Protein AF-A0A7H5F481-F1 (afdb_monomer)

Radius of gyration: 43.59 Å; Cα contacts (8 Å, |Δi|>4): 258; chains: 1; bounding box: 91×40×124 Å

Foldseek 3Di:
DLVVLVVVLCVLLVNDDDDPDDLLRSLVSLVVSLVCLQLVVDPDPVSSVVSVVSNVVSVVSSVVSVVVQVVDDDVVVVVSVVCVVVVVVVVVVVVVVVVVVVVVVVVVVVVVVVVVVVVVVVVVLVVLVVQLVVLLVVLLVVLDPPPPPPVVVVLVVLLVVLVVCLVVLVVVQVVCCVVVVPRDSVNSNVVSVVVNVVSVLVVVLSVVLSVVLVVLSVQLLDPVNLVVCVVDPLSVVQQLCVLCVVVVHDPVNDPDPVRSSVVCVPQWTKHWLVSQLVVCCVVPPDPDPVVNCCVVPRNVDPCVVSSVSSSSSNVSSCVSVQQWDFPQDDVPITMITGRDD

pLDDT: mean 78.94, std 12.48, range [43.78, 93.56]

Mean predicted aligned error: 16.67 Å

Sequence (341 aa):
MMEEILERVKKALDIRESTDLSDTQLYKLLEKTRNRYHPDKTTNIDAKVDYEEKFKELTELLEEFGKHITSKPINHVHELVRVENNFDLIESKQENLRLEQKNNNLNKEIDLCKARIKELNDEITLLRNNNAEKETKKLLELYKLNRVNVYAIGLIAILGLLFNLLLQVEKVANLFAKYAPFLNEGTVSYATLLLLAISSGLLLRKYLQEKIVDNWSKKINLSSFQKKIFEDEAFKIAMLDYSGYRRGRKKEDYESFSEYHRRTTDGNTYFLESVITKFLNQEFSPKNRIDKIYQNKFLNLDRIVIYDNLKNIIVYNLLRKDLIQAAGNHGFEKAFKINQI

Secondary structure (DSSP, 8-state):
-HHHHHHHHHHHTT--S-----HHHHHHHHHHHHHHS-GGG---HHHHHHHHHHHHHHHHHHHHHHHHHHTS-THHHHHHHHHHHHHHHHHHHHHHHHHHHHHHHHHHHHHHHHHHHHHHHHHHHHHHHHHHHHHHHHHHHHHS--TT-HHHHHHHHHHHHHHHHHHTHHHHHHHHHTT-TT--HHHHHHHHHHHHHHHHHHHHHHHHHHHHHHHHHHHHHSHHHHHHHHH-HHHHHHHHHHHHHHTT--GGG-S-HHHHHHHHTTT--EEEHHHHHHHHHHHHS-SSHHHHHIIIIII---HHHHHHHHHHHHHHHHHHTTSEEEEEEETTEEEEEE---

Structure (mmCIF, N/CA/C/O backbone):
data_AF-A0A7H5F481-F1
#
_entry.id   AF-A0A7H5F481-F1
#
loop_
_atom_site.group_PDB
_atom_site.id
_atom_site.type_symbol
_atom_site.label_atom_id
_atom_site.label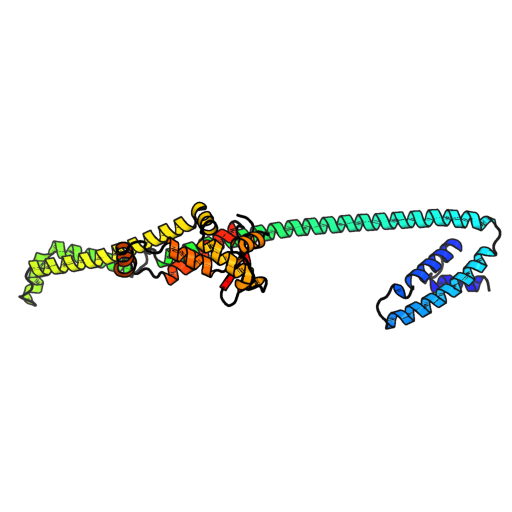_alt_id
_atom_site.label_comp_id
_atom_site.label_asym_id
_atom_site.label_entity_id
_atom_site.label_seq_id
_atom_site.pdbx_PDB_ins_code
_atom_site.Cartn_x
_atom_site.Cartn_y
_atom_site.Cartn_z
_atom_site.occupancy
_atom_si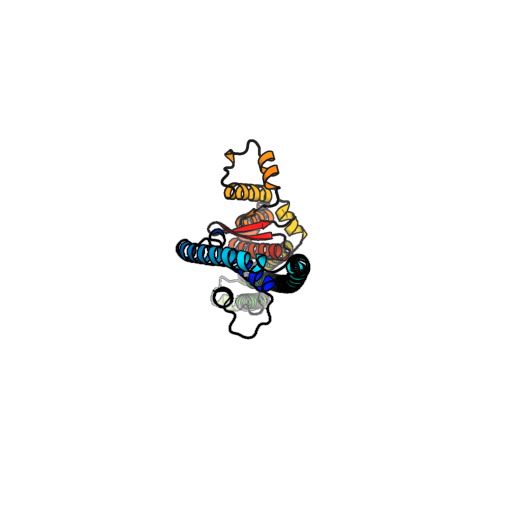te.B_iso_or_equiv
_atom_site.auth_seq_id
_atom_site.auth_comp_id
_atom_site.auth_asym_id
_atom_site.auth_atom_id
_atom_site.pdbx_PDB_model_num
ATOM 1 N N . MET A 1 1 ? 45.793 -19.348 -71.617 1.00 58.81 1 MET A N 1
ATOM 2 C CA . MET A 1 1 ? 46.259 -18.247 -70.747 1.00 58.81 1 MET A CA 1
ATOM 3 C C . MET A 1 1 ? 45.240 -17.122 -70.565 1.00 58.81 1 MET A C 1
ATOM 5 O O . MET A 1 1 ? 44.845 -16.928 -69.430 1.00 58.81 1 MET A O 1
ATOM 9 N N . MET A 1 2 ? 44.783 -16.374 -71.586 1.00 61.75 2 MET A N 1
ATOM 10 C CA . MET A 1 2 ? 43.868 -15.231 -71.332 1.00 61.75 2 MET A CA 1
ATOM 11 C C . MET A 1 2 ? 42.442 -15.631 -70.904 1.00 61.75 2 MET A C 1
ATOM 13 O O . MET A 1 2 ? 41.924 -15.077 -69.940 1.00 61.75 2 MET A O 1
ATOM 17 N N . GLU A 1 3 ? 41.827 -16.615 -71.566 1.00 69.88 3 GLU A N 1
ATOM 18 C CA . GLU A 1 3 ? 40.496 -17.136 -71.185 1.00 69.88 3 GLU A CA 1
ATOM 19 C C . GLU A 1 3 ? 40.522 -17.848 -69.821 1.00 69.88 3 GLU A C 1
ATOM 21 O O . GLU A 1 3 ? 39.581 -17.768 -69.040 1.00 69.88 3 GLU A O 1
ATOM 26 N N . GLU A 1 4 ? 41.667 -18.438 -69.487 1.00 78.62 4 GLU A N 1
ATOM 27 C CA . GLU A 1 4 ? 41.913 -19.186 -68.253 1.00 78.62 4 GLU A CA 1
ATOM 28 C C . GLU A 1 4 ? 41.934 -18.291 -66.997 1.00 78.62 4 GLU A C 1
ATOM 30 O O . GLU A 1 4 ? 41.392 -18.668 -65.959 1.00 78.62 4 GLU A O 1
ATOM 35 N N . ILE A 1 5 ? 42.498 -17.074 -67.077 1.00 81.50 5 ILE A N 1
ATOM 36 C CA . ILE A 1 5 ? 42.461 -16.102 -65.964 1.00 81.50 5 ILE A CA 1
ATOM 37 C C . ILE A 1 5 ? 41.026 -15.599 -65.747 1.00 81.50 5 ILE A C 1
ATOM 39 O O . ILE A 1 5 ? 40.572 -15.494 -64.608 1.00 81.50 5 ILE A O 1
ATOM 43 N N . LEU A 1 6 ? 40.287 -15.332 -66.829 1.00 82.25 6 LEU A N 1
ATOM 44 C CA . LEU A 1 6 ? 38.900 -14.869 -66.757 1.00 82.25 6 LEU A CA 1
ATOM 45 C C . LEU A 1 6 ? 37.977 -15.930 -66.135 1.00 82.25 6 LEU A C 1
ATOM 47 O O . LEU A 1 6 ? 37.141 -15.602 -65.290 1.00 82.25 6 LEU A O 1
ATOM 51 N N . GLU A 1 7 ? 38.142 -17.201 -66.504 1.00 82.88 7 GLU A N 1
ATOM 52 C CA . GLU A 1 7 ? 37.416 -18.318 -65.889 1.00 82.88 7 GLU A CA 1
ATOM 53 C C . GLU A 1 7 ? 37.761 -18.489 -64.406 1.00 82.88 7 GLU A C 1
ATOM 55 O O . GLU A 1 7 ? 36.856 -18.675 -63.588 1.00 82.88 7 GLU A O 1
ATOM 60 N N . ARG A 1 8 ? 39.040 -18.353 -64.024 1.00 86.06 8 ARG A N 1
ATOM 61 C CA . ARG A 1 8 ? 39.461 -18.378 -62.611 1.00 86.06 8 ARG A CA 1
ATOM 62 C C . ARG A 1 8 ? 38.814 -17.251 -61.803 1.00 86.06 8 ARG A C 1
ATOM 64 O O . ARG A 1 8 ? 38.329 -17.512 -60.704 1.00 86.06 8 ARG A O 1
ATOM 71 N N . VAL A 1 9 ? 38.737 -16.035 -62.350 1.00 85.12 9 VAL A N 1
ATOM 72 C CA . VAL A 1 9 ? 38.066 -14.883 -61.712 1.00 85.12 9 VAL A CA 1
ATOM 73 C C . VAL A 1 9 ? 36.568 -15.143 -61.557 1.00 85.12 9 VAL A C 1
ATOM 75 O O . VAL A 1 9 ? 36.025 -14.971 -60.466 1.00 85.12 9 VAL A O 1
ATOM 78 N N . LYS A 1 10 ? 35.891 -15.618 -62.609 1.00 86.00 10 LYS A N 1
ATOM 79 C CA . LYS A 1 10 ? 34.459 -15.959 -62.550 1.00 86.00 10 LYS A CA 1
ATOM 80 C C . LYS A 1 10 ? 34.179 -17.060 -61.528 1.00 86.00 10 LYS A C 1
ATOM 82 O O . LYS A 1 10 ? 33.235 -16.937 -60.752 1.00 86.00 10 LYS A O 1
ATOM 87 N N . LYS A 1 11 ? 35.031 -18.087 -61.465 1.00 87.12 11 LYS A N 1
ATOM 88 C CA . LYS A 1 11 ? 34.934 -19.175 -60.485 1.00 87.12 11 LYS A CA 1
ATOM 89 C C . LYS A 1 11 ? 35.149 -18.684 -59.051 1.00 87.12 11 LYS A C 1
ATOM 91 O O . LYS A 1 11 ? 34.370 -19.046 -58.176 1.00 87.12 11 LYS A O 1
ATOM 96 N N . ALA A 1 12 ? 36.154 -17.840 -58.812 1.00 85.25 12 ALA A N 1
ATOM 97 C CA . ALA A 1 12 ? 36.424 -17.256 -57.494 1.00 85.25 12 ALA A CA 1
ATOM 98 C C . ALA A 1 12 ? 35.286 -16.343 -56.999 1.00 85.25 12 ALA A C 1
ATOM 100 O O . ALA A 1 12 ? 35.090 -16.182 -55.796 1.00 85.25 12 ALA A O 1
ATOM 101 N N . LEU A 1 13 ? 34.514 -15.774 -57.927 1.00 85.94 13 LEU A N 1
ATOM 102 C CA . LEU A 1 13 ? 33.332 -14.958 -57.653 1.00 85.94 13 LEU A CA 1
ATOM 103 C C . LEU A 1 13 ? 32.012 -15.757 -57.632 1.00 85.94 13 LEU A C 1
ATOM 105 O O . LEU A 1 13 ? 30.960 -15.150 -57.443 1.00 85.94 13 LEU A O 1
ATOM 109 N N . ASP A 1 14 ? 32.059 -17.084 -57.823 1.00 82.94 14 ASP A N 1
ATOM 110 C CA . ASP A 1 14 ? 30.900 -17.990 -57.984 1.00 82.94 14 ASP A CA 1
ATOM 111 C C . ASP A 1 14 ? 29.898 -17.518 -59.062 1.00 82.94 14 ASP A C 1
ATOM 113 O O . ASP A 1 14 ? 28.680 -17.638 -58.930 1.00 82.94 14 ASP A O 1
ATOM 117 N N . ILE A 1 15 ? 30.415 -16.960 -60.160 1.00 82.00 15 ILE A N 1
ATOM 118 C CA . ILE A 1 15 ? 29.621 -16.509 -61.308 1.00 82.00 15 ILE A CA 1
ATOM 119 C C . ILE A 1 15 ? 29.473 -17.678 -62.289 1.00 82.00 15 ILE A C 1
ATOM 121 O O . ILE A 1 15 ? 30.395 -18.006 -63.037 1.00 82.00 15 ILE A O 1
ATOM 125 N N . ARG A 1 16 ? 28.298 -18.314 -62.291 1.00 61.69 16 ARG A N 1
ATOM 126 C CA . ARG A 1 16 ? 27.964 -19.469 -63.143 1.00 61.69 16 ARG A CA 1
ATOM 127 C C . ARG A 1 16 ? 27.308 -19.003 -64.448 1.00 61.69 16 ARG A C 1
ATOM 129 O O . ARG A 1 16 ? 26.099 -18.866 -64.477 1.00 61.69 16 ARG A O 1
ATOM 136 N N . GLU A 1 17 ? 28.137 -18.733 -65.460 1.00 59.09 17 GLU A N 1
ATOM 137 C CA . GLU A 1 17 ? 27.846 -18.417 -66.881 1.00 59.09 17 GLU A CA 1
ATOM 138 C C . GLU A 1 17 ? 26.709 -17.417 -67.242 1.00 59.09 17 GLU A C 1
ATOM 140 O O . GLU A 1 17 ? 25.616 -17.405 -66.691 1.00 59.09 17 GLU A O 1
ATOM 145 N N . SER A 1 18 ? 26.964 -16.598 -68.278 1.00 53.34 18 SER A N 1
ATOM 146 C CA . SER A 1 18 ? 26.073 -15.597 -68.925 1.00 53.34 18 SER A CA 1
ATOM 147 C C . SER A 1 18 ? 25.852 -14.227 -68.257 1.00 53.34 18 SER A C 1
ATOM 149 O O . SER A 1 18 ? 24.903 -13.520 -68.586 1.00 53.34 18 SER A O 1
ATOM 151 N N . THR A 1 19 ? 26.743 -13.776 -67.372 1.00 57.03 19 THR A N 1
ATOM 152 C CA . THR A 1 19 ? 26.760 -12.354 -66.977 1.00 57.03 19 THR A CA 1
ATOM 153 C C . THR A 1 19 ? 27.726 -11.579 -67.874 1.00 57.03 19 THR A C 1
ATOM 155 O O . THR A 1 19 ? 28.935 -11.814 -67.804 1.00 57.03 19 THR A O 1
ATOM 158 N N . ASP A 1 20 ? 27.204 -10.656 -68.692 1.00 66.31 20 ASP A N 1
ATOM 159 C CA . ASP A 1 20 ? 27.978 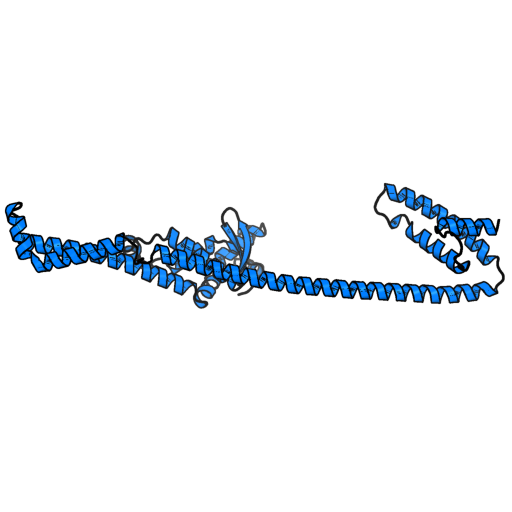-9.684 -69.487 1.00 66.31 20 ASP A CA 1
ATOM 160 C C . ASP A 1 20 ? 28.605 -8.625 -68.565 1.00 66.31 20 ASP A C 1
ATOM 162 O O . ASP A 1 20 ? 28.275 -7.439 -68.597 1.00 66.31 20 ASP A O 1
ATOM 166 N N . LEU A 1 21 ? 29.475 -9.074 -67.663 1.00 73.44 21 LEU A N 1
ATOM 167 C CA . LEU A 1 21 ? 30.266 -8.195 -66.818 1.00 73.44 21 LEU A CA 1
ATOM 168 C C . LEU A 1 21 ? 31.522 -7.797 -67.577 1.00 73.44 21 LEU A C 1
ATOM 170 O O . LEU A 1 21 ? 32.252 -8.654 -68.080 1.00 73.44 21 LEU A O 1
ATOM 174 N N . SER A 1 22 ? 31.793 -6.496 -67.626 1.00 79.19 22 SER A N 1
ATOM 175 C CA . SER A 1 22 ? 33.059 -6.005 -68.155 1.00 79.19 22 SER A CA 1
ATOM 176 C C . SER A 1 22 ? 34.216 -6.480 -67.272 1.00 79.19 22 SER A C 1
ATOM 178 O O . SER A 1 22 ? 34.063 -6.656 -66.059 1.00 79.19 22 SER A O 1
ATOM 180 N N . ASP A 1 23 ? 35.414 -6.608 -67.844 1.00 79.50 23 ASP A N 1
ATOM 181 C CA . ASP A 1 23 ? 36.617 -6.962 -67.074 1.00 79.50 23 ASP A CA 1
ATOM 182 C C . ASP A 1 23 ? 36.837 -6.012 -65.887 1.00 79.50 23 ASP A C 1
ATOM 184 O O . ASP A 1 23 ? 37.288 -6.405 -64.816 1.00 79.50 23 ASP A O 1
ATOM 188 N N . THR A 1 24 ? 36.437 -4.752 -66.057 1.00 72.69 24 THR A N 1
ATOM 189 C CA . THR A 1 24 ? 36.503 -3.708 -65.034 1.00 72.69 24 THR A CA 1
ATOM 190 C C . THR A 1 24 ? 35.557 -3.968 -63.859 1.00 72.69 24 THR A C 1
ATOM 192 O O . THR A 1 24 ? 35.918 -3.728 -62.706 1.00 72.69 24 THR A O 1
ATOM 195 N N . GLN A 1 25 ? 34.358 -4.490 -64.127 1.00 75.75 25 GLN A N 1
ATOM 196 C CA . GLN A 1 25 ? 33.399 -4.897 -63.101 1.00 75.75 25 GLN A CA 1
ATOM 197 C C . GLN A 1 25 ? 33.870 -6.165 -62.387 1.00 75.75 25 GLN A C 1
ATOM 199 O O . GLN A 1 25 ? 33.787 -6.242 -61.161 1.00 75.75 25 GLN A O 1
ATOM 204 N N . LEU A 1 26 ? 34.421 -7.128 -63.130 1.00 83.62 26 LEU A N 1
ATOM 205 C CA . LEU A 1 26 ? 34.990 -8.349 -62.558 1.00 83.62 26 LEU A CA 1
ATOM 206 C C . LEU A 1 26 ? 36.178 -8.046 -61.637 1.00 83.62 26 LEU A C 1
ATOM 208 O O . LEU A 1 26 ? 36.257 -8.609 -60.547 1.00 83.62 26 LEU A O 1
ATOM 212 N N . TYR A 1 27 ? 37.047 -7.104 -62.014 1.00 84.00 27 TYR A N 1
ATOM 213 C CA . TYR A 1 27 ? 38.200 -6.705 -61.203 1.00 84.00 27 TYR A CA 1
ATOM 214 C C . TYR A 1 27 ? 37.772 -6.117 -59.856 1.00 84.00 27 TYR A C 1
ATOM 216 O O . TYR A 1 27 ? 38.290 -6.501 -58.809 1.00 84.00 27 TYR A O 1
ATOM 224 N N . LYS A 1 28 ? 36.754 -5.252 -59.856 1.00 79.31 28 LYS A N 1
ATOM 225 C CA . LYS A 1 28 ? 36.214 -4.658 -58.623 1.00 79.31 28 LYS A CA 1
ATOM 226 C C . LYS A 1 28 ? 35.481 -5.661 -57.753 1.00 79.31 28 LYS A C 1
ATOM 228 O O . LYS A 1 28 ? 35.614 -5.638 -56.530 1.00 79.31 28 LYS A O 1
ATOM 233 N N . LEU A 1 29 ? 34.715 -6.564 -58.362 1.00 83.00 29 LEU A N 1
ATOM 234 C CA . LEU A 1 29 ? 34.075 -7.652 -57.627 1.00 83.00 29 LEU A CA 1
ATOM 235 C C . LEU A 1 29 ? 35.118 -8.543 -56.953 1.00 83.00 29 LEU A C 1
ATOM 237 O O . LEU A 1 29 ? 34.915 -8.945 -55.804 1.00 83.00 29 LEU A O 1
ATOM 241 N N . LEU A 1 30 ? 36.242 -8.796 -57.625 1.00 86.38 30 LEU A N 1
ATOM 242 C CA . LEU A 1 30 ? 37.365 -9.546 -57.077 1.00 86.38 30 LEU A CA 1
ATOM 243 C C . LEU A 1 30 ? 38.035 -8.797 -55.921 1.00 86.38 30 LEU A C 1
ATOM 245 O O . LEU A 1 30 ? 38.189 -9.372 -54.844 1.00 86.38 30 LEU A O 1
ATOM 249 N N . GLU A 1 31 ? 38.309 -7.501 -56.073 1.00 86.19 31 GLU A N 1
ATOM 250 C CA . GLU A 1 31 ? 38.867 -6.659 -55.007 1.00 86.19 31 GLU A CA 1
ATOM 251 C C . GLU A 1 31 ? 37.973 -6.617 -53.763 1.00 86.19 31 GLU A C 1
ATOM 253 O O . GLU A 1 31 ? 38.422 -6.769 -52.622 1.00 86.19 31 GLU A O 1
ATOM 258 N N . LYS A 1 32 ? 36.669 -6.463 -53.971 1.00 83.25 32 LYS A N 1
ATOM 259 C CA . LYS A 1 32 ? 35.685 -6.438 -52.891 1.00 83.25 32 LYS A CA 1
ATOM 260 C C . LYS A 1 32 ? 35.561 -7.787 -52.201 1.00 83.25 32 LYS A C 1
ATOM 262 O O . LYS A 1 32 ? 35.341 -7.846 -50.990 1.00 83.25 32 LYS A O 1
ATOM 267 N N . THR A 1 33 ? 35.656 -8.873 -52.960 1.00 87.31 33 THR A N 1
ATOM 268 C CA . THR A 1 33 ? 35.634 -10.231 -52.410 1.00 87.31 33 THR A CA 1
ATOM 269 C C . THR A 1 33 ? 36.896 -10.484 -51.594 1.00 87.31 33 THR A C 1
ATOM 271 O O . THR A 1 33 ? 36.771 -10.884 -50.438 1.00 87.31 33 THR A O 1
ATOM 274 N N . ARG A 1 34 ? 38.076 -10.087 -52.089 1.00 90.62 34 ARG A N 1
ATOM 275 C CA . ARG A 1 34 ? 39.327 -10.074 -51.314 1.00 90.62 34 ARG A CA 1
ATOM 276 C C . ARG A 1 34 ? 39.139 -9.331 -49.989 1.00 90.62 34 ARG A C 1
ATOM 278 O O . ARG A 1 34 ? 39.353 -9.894 -48.922 1.00 90.62 34 ARG A O 1
ATOM 285 N N . ASN A 1 35 ? 38.628 -8.100 -50.025 1.00 87.56 35 ASN A N 1
ATOM 286 C CA . ASN A 1 35 ? 38.423 -7.284 -48.820 1.00 87.56 35 ASN A CA 1
ATOM 287 C C . ASN A 1 35 ? 37.371 -7.850 -47.845 1.00 87.56 35 ASN A C 1
ATOM 289 O O . ASN A 1 35 ? 37.325 -7.439 -46.683 1.00 87.56 35 ASN A O 1
ATOM 293 N N . ARG A 1 36 ? 36.477 -8.747 -48.280 1.00 86.56 36 ARG A N 1
ATOM 294 C CA . ARG A 1 36 ? 35.538 -9.457 -47.390 1.00 86.56 36 ARG A CA 1
ATOM 295 C C . ARG A 1 36 ? 36.214 -10.587 -46.617 1.00 86.56 36 ARG A C 1
ATOM 297 O O . ARG A 1 36 ? 35.828 -10.812 -45.475 1.00 86.56 36 ARG A O 1
ATOM 304 N N . TYR A 1 37 ? 37.232 -11.207 -47.204 1.00 87.81 37 TYR A N 1
ATOM 305 C CA . TYR A 1 37 ? 38.046 -12.245 -46.576 1.00 87.81 37 TYR A CA 1
ATOM 306 C C . TYR A 1 37 ? 39.280 -11.698 -45.844 1.00 87.81 37 TYR A C 1
ATOM 308 O O . TYR A 1 37 ? 40.133 -12.473 -45.441 1.00 87.81 37 TYR A O 1
ATOM 316 N N . HIS A 1 38 ? 39.389 -10.382 -45.614 1.00 90.00 38 HIS A N 1
ATOM 317 C CA . HIS A 1 38 ? 40.497 -9.839 -44.822 1.00 90.00 38 HIS A CA 1
ATOM 318 C C . HIS A 1 38 ? 40.502 -10.458 -43.408 1.00 90.00 38 HIS A C 1
ATOM 320 O O . HIS A 1 38 ? 39.454 -10.430 -42.749 1.00 90.00 38 HIS A O 1
ATOM 326 N N . PRO A 1 39 ? 41.642 -10.974 -42.908 1.00 85.88 39 PRO A N 1
ATOM 327 C CA . PRO A 1 39 ? 41.706 -11.714 -41.643 1.00 85.88 39 PRO A CA 1
ATOM 328 C C . PRO A 1 39 ? 41.256 -10.892 -40.423 1.00 85.88 39 PRO A C 1
ATOM 330 O O . PRO A 1 39 ? 40.793 -11.455 -39.436 1.00 85.88 39 PRO A O 1
ATOM 333 N N . ASP A 1 40 ? 41.306 -9.560 -40.502 1.00 87.81 40 ASP A N 1
ATOM 334 C CA . ASP A 1 40 ? 40.812 -8.661 -39.443 1.00 87.81 40 ASP A CA 1
ATOM 335 C C . ASP A 1 40 ? 39.279 -8.550 -39.357 1.00 87.81 40 ASP A C 1
ATOM 337 O O . ASP A 1 40 ? 38.756 -7.968 -38.407 1.00 87.81 40 ASP A O 1
ATOM 341 N N . LYS A 1 41 ? 38.522 -9.092 -40.322 1.00 85.94 41 LYS A N 1
ATOM 342 C CA . LYS A 1 41 ? 37.046 -9.072 -40.287 1.00 85.94 41 LYS A CA 1
ATOM 343 C C . LYS A 1 41 ? 36.430 -10.177 -39.432 1.00 85.94 41 LYS A C 1
ATOM 345 O O . LYS A 1 41 ? 35.211 -10.197 -39.269 1.00 85.94 41 LYS A O 1
ATOM 350 N N . THR A 1 42 ? 37.241 -11.078 -38.886 1.00 81.31 42 THR A N 1
ATOM 351 C CA . THR A 1 42 ? 36.793 -12.147 -37.992 1.00 81.31 42 THR A CA 1
ATOM 352 C C . THR A 1 42 ? 37.587 -12.131 -36.690 1.00 81.31 42 THR A C 1
ATOM 354 O O . THR A 1 42 ? 38.794 -11.907 -36.673 1.00 81.31 42 THR A O 1
ATOM 357 N N . THR A 1 43 ? 36.897 -12.366 -35.577 1.00 79.19 43 THR A N 1
ATOM 358 C CA . THR A 1 43 ? 37.501 -12.527 -34.245 1.00 79.19 43 THR A CA 1
ATOM 359 C C . THR A 1 43 ? 37.696 -13.999 -33.867 1.00 79.19 43 THR A C 1
ATOM 361 O O . THR A 1 43 ? 38.272 -14.288 -32.820 1.00 79.19 43 THR A O 1
ATOM 364 N N . ASN A 1 44 ? 37.231 -14.932 -34.706 1.00 85.81 44 ASN A N 1
ATOM 365 C CA . ASN A 1 44 ? 37.382 -16.372 -34.507 1.00 85.81 44 ASN A CA 1
ATOM 366 C C . ASN A 1 44 ? 38.726 -16.853 -35.088 1.00 85.81 44 ASN A C 1
ATOM 368 O O . ASN A 1 44 ? 38.983 -16.647 -36.273 1.00 85.81 44 ASN A O 1
ATOM 372 N N . ILE A 1 45 ? 39.552 -17.493 -34.252 1.00 83.12 45 ILE A N 1
ATOM 373 C CA . ILE A 1 45 ? 40.919 -17.937 -34.574 1.00 83.12 45 ILE A CA 1
ATOM 374 C C . ILE A 1 45 ? 40.927 -19.001 -35.680 1.00 83.12 45 ILE A C 1
ATOM 376 O O . ILE A 1 45 ? 41.711 -18.873 -36.616 1.00 83.12 45 ILE A O 1
ATOM 380 N N . ASP A 1 46 ? 40.029 -19.986 -35.630 1.00 84.25 46 ASP A N 1
ATOM 381 C CA . ASP A 1 46 ? 40.000 -21.075 -36.618 1.00 84.25 46 ASP A CA 1
ATOM 382 C C . ASP A 1 46 ? 39.552 -20.559 -37.994 1.00 84.25 46 ASP A C 1
ATOM 384 O O . ASP A 1 46 ? 40.151 -20.868 -39.018 1.00 84.25 46 ASP A O 1
ATOM 388 N N . ALA A 1 47 ? 38.562 -19.660 -38.015 1.00 83.06 47 ALA A N 1
ATOM 389 C CA . ALA A 1 47 ? 38.107 -19.015 -39.247 1.00 83.06 47 ALA A CA 1
ATOM 390 C C . ALA A 1 47 ? 39.129 -18.015 -39.819 1.00 83.06 47 ALA A C 1
ATOM 392 O O . ALA A 1 47 ? 39.027 -17.633 -40.983 1.00 83.06 47 ALA A O 1
ATOM 393 N N . LYS A 1 48 ? 40.095 -17.551 -39.014 1.00 87.50 48 LYS A N 1
ATOM 394 C CA . LYS A 1 48 ? 41.110 -16.586 -39.452 1.00 87.50 48 LYS A CA 1
ATOM 395 C C . LYS A 1 48 ? 42.103 -17.218 -40.425 1.00 87.50 48 LYS A C 1
ATOM 397 O O . LYS A 1 48 ? 42.486 -16.550 -41.379 1.00 87.50 48 LYS A O 1
ATOM 402 N N . VAL A 1 49 ? 42.445 -18.492 -40.219 1.00 88.50 49 VAL A N 1
ATOM 403 C CA . VAL A 1 49 ? 43.319 -19.266 -41.117 1.00 88.50 49 VAL A CA 1
ATOM 404 C C . VAL A 1 49 ? 42.667 -19.406 -42.496 1.00 88.50 49 VAL A C 1
ATOM 406 O O . VAL A 1 49 ? 43.261 -19.013 -43.496 1.00 88.50 49 VAL A O 1
ATOM 409 N N . ASP A 1 50 ? 41.398 -19.822 -42.540 1.00 86.44 50 ASP A N 1
ATOM 410 C CA . ASP A 1 50 ? 40.628 -19.933 -43.789 1.00 86.44 50 ASP A CA 1
ATOM 411 C C . ASP A 1 50 ? 40.476 -18.582 -44.515 1.00 86.44 50 ASP A C 1
ATOM 413 O O . ASP A 1 50 ? 40.443 -18.514 -45.747 1.00 86.44 50 ASP A O 1
ATOM 417 N N . TYR A 1 51 ? 40.343 -17.486 -43.758 1.00 89.81 51 TYR A N 1
ATOM 418 C CA . TYR A 1 51 ? 40.263 -16.131 -44.309 1.00 89.81 51 TYR A CA 1
ATOM 419 C C . TYR A 1 51 ? 41.606 -15.682 -44.885 1.00 89.81 51 TYR A C 1
ATOM 421 O O . TYR A 1 51 ? 41.629 -15.091 -45.960 1.00 89.81 51 TYR A O 1
ATOM 429 N N . GLU A 1 52 ? 42.716 -15.984 -44.214 1.00 89.81 52 GLU A N 1
ATOM 430 C CA . GLU A 1 52 ? 44.065 -15.641 -44.664 1.00 89.81 52 GLU A CA 1
ATOM 431 C C . GLU A 1 52 ? 44.447 -16.381 -45.954 1.00 89.81 52 GLU A C 1
ATOM 433 O O . GLU A 1 52 ? 44.930 -15.748 -46.897 1.00 89.81 52 GLU A O 1
ATOM 438 N N . GLU A 1 53 ? 44.142 -17.680 -46.051 1.00 89.94 53 GLU A N 1
ATOM 439 C CA . GLU A 1 53 ? 44.364 -18.467 -47.272 1.00 89.94 53 GLU A CA 1
ATOM 440 C C . GLU A 1 53 ? 43.558 -17.910 -48.452 1.00 89.94 53 GLU A C 1
ATOM 442 O O . GLU A 1 53 ? 44.125 -17.576 -49.495 1.00 89.94 53 GLU A O 1
ATOM 447 N N . LYS A 1 54 ? 42.250 -17.687 -48.267 1.00 88.56 54 LYS A N 1
ATOM 448 C CA . LYS A 1 54 ? 41.397 -17.096 -49.312 1.00 88.56 54 LYS A CA 1
ATOM 449 C C . LYS A 1 54 ? 41.811 -15.678 -49.681 1.00 88.56 54 LYS A C 1
ATOM 451 O O . LYS A 1 54 ? 41.745 -15.302 -50.850 1.00 88.56 54 LYS A O 1
ATOM 456 N N . PHE A 1 55 ? 42.220 -14.866 -48.710 1.00 91.25 55 PHE A N 1
ATOM 457 C CA . PHE A 1 55 ? 42.697 -13.509 -48.962 1.00 91.25 55 PHE A CA 1
ATOM 458 C C . PHE A 1 55 ? 43.942 -13.523 -49.847 1.00 91.25 55 PHE A C 1
ATOM 460 O O . PHE A 1 55 ? 44.029 -12.728 -50.786 1.00 91.25 55 PHE A O 1
ATOM 467 N N . LYS A 1 56 ? 44.875 -14.443 -49.585 1.00 91.06 56 LYS A N 1
ATOM 468 C CA . LYS A 1 56 ? 46.091 -14.611 -50.380 1.00 91.06 56 LYS A CA 1
ATOM 469 C C . LYS A 1 56 ? 45.776 -15.066 -51.805 1.00 91.06 56 LYS A C 1
ATOM 471 O O . LYS A 1 56 ? 46.206 -14.401 -52.744 1.00 91.06 56 LYS A O 1
ATOM 476 N N . GLU A 1 57 ? 44.948 -16.099 -51.968 1.00 89.56 57 GLU A N 1
ATOM 477 C CA . GLU A 1 57 ? 44.509 -16.584 -53.288 1.00 89.56 57 GLU A CA 1
ATOM 478 C C . GLU A 1 57 ? 43.839 -15.478 -54.118 1.00 89.56 57 GLU A C 1
ATOM 480 O O . GLU A 1 57 ? 44.150 -15.281 -55.294 1.00 89.56 57 GLU A O 1
ATOM 485 N N . LEU A 1 58 ? 42.933 -14.717 -53.498 1.00 89.31 58 LEU A N 1
ATOM 486 C CA . LEU A 1 58 ? 42.238 -13.613 -54.158 1.00 89.31 58 LEU A CA 1
ATOM 487 C C . LEU A 1 58 ? 43.174 -12.442 -54.474 1.00 89.31 58 LEU A C 1
ATOM 489 O O . LEU A 1 58 ? 42.937 -11.740 -55.452 1.00 89.31 58 LEU A O 1
ATOM 493 N N . THR A 1 59 ? 44.221 -12.224 -53.675 1.00 88.69 59 THR A N 1
ATOM 494 C CA . THR A 1 59 ? 45.232 -11.183 -53.925 1.00 88.69 59 THR A CA 1
ATOM 495 C C . THR A 1 59 ? 46.095 -11.539 -55.130 1.00 88.69 59 THR A C 1
ATOM 497 O O . THR A 1 59 ? 46.248 -10.711 -56.025 1.00 88.69 59 THR A O 1
ATOM 500 N N . GLU A 1 60 ? 46.581 -12.778 -55.203 1.00 89.88 60 GLU A N 1
ATOM 501 C CA . GLU A 1 60 ? 47.353 -13.276 -56.348 1.00 89.88 60 GLU A CA 1
ATOM 502 C C . GLU A 1 60 ? 46.525 -13.203 -57.641 1.00 89.88 60 GLU A C 1
ATOM 504 O O . GLU A 1 60 ? 46.978 -12.665 -58.654 1.00 89.88 60 GLU A O 1
ATOM 509 N N . LEU A 1 61 ? 45.263 -13.644 -57.590 1.00 89.44 61 LEU A N 1
ATOM 510 C CA . LEU A 1 61 ? 44.355 -13.586 -58.737 1.00 89.44 61 LEU A CA 1
ATOM 511 C C . LEU A 1 61 ? 44.041 -12.144 -59.169 1.00 89.44 61 LEU A C 1
ATOM 513 O O . LEU A 1 61 ? 43.890 -11.873 -60.361 1.00 89.44 61 LEU A O 1
ATOM 517 N N . LEU A 1 62 ? 43.957 -11.211 -58.216 1.00 87.94 62 LEU A N 1
ATOM 518 C CA . LEU A 1 62 ? 43.743 -9.792 -58.492 1.00 87.94 62 LEU A CA 1
ATOM 519 C C . LEU A 1 62 ? 44.941 -9.172 -59.215 1.00 87.94 62 LEU A C 1
ATOM 521 O O . LEU A 1 62 ? 44.753 -8.442 -60.186 1.00 87.94 62 LEU A O 1
ATOM 525 N N . GLU A 1 63 ? 46.165 -9.478 -58.789 1.00 86.75 63 GLU A N 1
ATOM 526 C CA . GLU A 1 63 ? 47.378 -8.993 -59.455 1.00 86.75 63 GLU A CA 1
ATOM 527 C C . GLU A 1 63 ? 47.511 -9.541 -60.882 1.00 86.75 63 GLU A C 1
ATOM 529 O O . GLU A 1 63 ? 47.829 -8.791 -61.812 1.00 86.75 63 GLU A O 1
ATOM 534 N N . GLU A 1 64 ? 47.236 -10.834 -61.077 1.00 85.81 64 GLU A N 1
ATOM 535 C CA . GLU A 1 64 ? 47.230 -11.474 -62.398 1.00 85.81 64 GLU A CA 1
ATOM 536 C C . GLU A 1 64 ? 46.183 -10.842 -63.323 1.00 85.81 64 GLU A C 1
ATOM 538 O O . GLU A 1 64 ? 46.482 -10.484 -64.469 1.00 85.81 64 GLU A O 1
ATOM 543 N N . PHE A 1 65 ? 44.964 -10.639 -62.821 1.00 86.50 65 PHE A N 1
ATOM 544 C CA . PHE A 1 65 ? 43.879 -10.052 -63.601 1.00 86.50 65 PHE A CA 1
ATOM 545 C C . PHE A 1 65 ? 44.087 -8.551 -63.865 1.00 86.50 65 PHE A C 1
ATOM 547 O O . PHE A 1 65 ? 43.766 -8.059 -64.946 1.00 86.50 65 PHE A O 1
ATOM 554 N N . GLY A 1 66 ? 44.713 -7.820 -62.940 1.00 81.38 66 GLY A N 1
ATOM 555 C CA . GLY A 1 66 ? 45.096 -6.419 -63.140 1.00 81.38 66 GLY A CA 1
ATOM 556 C C . GLY A 1 66 ? 46.122 -6.247 -64.262 1.00 81.38 66 GLY A C 1
ATOM 557 O O . GLY A 1 66 ? 45.962 -5.379 -65.128 1.00 81.38 66 GLY A O 1
ATOM 558 N N . LYS A 1 67 ? 47.136 -7.122 -64.317 1.00 82.31 67 LYS A N 1
ATOM 559 C CA . LYS A 1 67 ? 48.099 -7.172 -65.436 1.00 82.31 67 LYS A CA 1
ATOM 560 C C . LYS A 1 67 ? 47.401 -7.473 -66.765 1.00 82.31 67 LYS A C 1
ATOM 562 O O . LYS A 1 67 ? 47.734 -6.873 -67.785 1.00 82.31 67 LYS A O 1
ATOM 567 N N . HIS A 1 68 ? 46.392 -8.346 -66.755 1.00 80.06 68 HIS A N 1
ATOM 568 C CA . HIS A 1 68 ? 45.582 -8.627 -67.940 1.00 80.06 68 HIS A CA 1
ATOM 569 C C . HIS A 1 68 ? 44.827 -7.383 -68.440 1.00 80.06 68 HIS A C 1
ATOM 571 O O . HIS A 1 68 ? 44.929 -7.037 -69.617 1.00 80.06 68 HIS A O 1
ATOM 577 N N . ILE A 1 69 ? 44.127 -6.666 -67.560 1.00 76.50 69 ILE A N 1
ATOM 578 C CA . ILE A 1 69 ? 43.339 -5.479 -67.936 1.00 76.50 69 ILE A CA 1
ATOM 579 C C . ILE A 1 69 ? 44.236 -4.350 -68.458 1.00 76.50 69 ILE A C 1
ATOM 581 O O . ILE A 1 69 ? 43.919 -3.719 -69.464 1.00 76.50 69 ILE A O 1
ATOM 585 N N . THR A 1 70 ? 45.375 -4.120 -67.803 1.00 69.50 70 THR A N 1
ATOM 586 C CA . THR A 1 70 ? 46.336 -3.063 -68.173 1.00 69.50 70 THR A CA 1
ATOM 587 C C . THR A 1 70 ? 47.080 -3.329 -69.482 1.00 69.50 70 THR A C 1
ATOM 589 O O . THR A 1 70 ? 47.554 -2.386 -70.110 1.00 69.50 70 THR A O 1
ATOM 592 N N . SER A 1 71 ? 47.139 -4.583 -69.939 1.00 71.25 71 SER A N 1
ATOM 593 C CA . SER A 1 71 ? 47.708 -4.942 -71.245 1.00 71.25 71 SER A CA 1
ATOM 594 C C . SER A 1 71 ? 46.804 -4.604 -72.446 1.00 71.25 71 SER A C 1
ATOM 596 O O . SER A 1 71 ? 47.244 -4.714 -73.592 1.00 71.25 71 SER A O 1
ATOM 598 N N . LYS A 1 72 ? 45.554 -4.168 -72.213 1.00 65.19 72 LYS A N 1
ATOM 599 C CA . LYS A 1 72 ? 44.605 -3.762 -73.265 1.00 65.19 72 LYS A CA 1
ATOM 600 C C . LYS A 1 72 ? 44.777 -2.273 -73.638 1.00 65.19 72 LYS A C 1
ATOM 602 O O . LYS A 1 72 ? 45.098 -1.458 -72.775 1.00 65.19 72 LYS A O 1
ATOM 607 N N . PRO A 1 73 ? 44.576 -1.882 -74.913 1.00 54.44 73 PRO A N 1
ATOM 608 C CA . PRO A 1 73 ? 44.875 -0.531 -75.395 1.00 54.44 73 PRO A CA 1
ATOM 609 C C . PRO A 1 73 ? 44.069 0.591 -74.702 1.00 54.44 73 PRO A C 1
ATOM 611 O O . PRO A 1 73 ? 42.931 0.414 -74.274 1.00 54.44 73 PRO A O 1
ATOM 614 N N . ILE A 1 74 ? 44.690 1.778 -74.661 1.00 53.31 74 ILE A N 1
ATOM 615 C CA . ILE A 1 74 ? 44.464 2.973 -73.811 1.00 53.31 74 ILE A CA 1
ATOM 616 C C . ILE A 1 74 ? 43.008 3.495 -73.692 1.00 53.31 74 ILE A C 1
ATOM 618 O O . ILE A 1 74 ? 42.694 4.196 -72.729 1.00 53.31 74 ILE A O 1
ATOM 622 N N . ASN A 1 75 ? 42.076 3.109 -74.571 1.00 51.91 75 ASN A N 1
ATOM 623 C CA . ASN A 1 75 ? 40.663 3.516 -74.466 1.00 51.91 75 ASN A CA 1
ATOM 624 C C . ASN A 1 75 ? 39.940 2.946 -73.228 1.00 51.91 75 ASN A C 1
ATOM 626 O O . ASN A 1 75 ? 38.981 3.554 -72.756 1.00 51.91 75 ASN A O 1
ATOM 630 N N . HIS A 1 76 ? 40.423 1.846 -72.641 1.00 52.31 76 HIS A N 1
ATOM 631 C CA . HIS A 1 76 ? 39.812 1.264 -71.440 1.00 52.31 76 HIS A CA 1
ATOM 632 C C . HIS A 1 76 ? 40.086 2.036 -70.142 1.00 52.31 76 HIS A C 1
ATOM 634 O O . HIS A 1 76 ? 39.309 1.907 -69.203 1.00 52.31 76 HIS A O 1
ATOM 640 N N . VAL A 1 77 ? 41.128 2.873 -70.059 1.00 52.88 77 VAL A N 1
ATOM 641 C CA . VAL A 1 77 ? 41.481 3.584 -68.807 1.00 52.88 77 VAL A CA 1
ATOM 642 C C . VAL A 1 77 ? 40.478 4.695 -68.469 1.00 52.88 77 VAL A C 1
ATOM 644 O O . VAL A 1 77 ? 40.096 4.866 -67.313 1.00 52.88 77 VAL A O 1
ATOM 647 N N . HIS A 1 78 ? 39.976 5.424 -69.468 1.00 51.06 78 HIS A N 1
ATOM 648 C CA . HIS A 1 78 ? 38.927 6.428 -69.244 1.00 51.06 78 HIS A CA 1
ATOM 649 C C . HIS A 1 78 ? 37.549 5.806 -68.973 1.00 51.06 78 HIS A C 1
ATOM 651 O O . HIS A 1 78 ? 36.739 6.379 -68.240 1.00 51.06 78 HIS A O 1
ATOM 657 N N . GLU A 1 79 ? 37.295 4.624 -69.529 1.00 54.59 79 GLU A N 1
ATOM 658 C CA . GLU A 1 79 ? 36.093 3.832 -69.271 1.00 54.59 79 GLU A CA 1
ATOM 659 C C . GLU A 1 79 ? 36.123 3.224 -67.856 1.00 54.59 79 GLU A C 1
ATOM 661 O O . GLU A 1 79 ? 35.130 3.300 -67.136 1.00 54.59 79 GLU A O 1
ATOM 666 N N . LEU A 1 80 ? 37.293 2.751 -67.407 1.00 54.16 80 LEU A N 1
ATOM 667 C CA . LEU A 1 80 ? 37.576 2.272 -66.048 1.00 54.16 80 LEU A CA 1
ATOM 668 C C . LEU A 1 80 ? 37.171 3.297 -64.977 1.00 54.16 80 LEU A C 1
ATOM 670 O O . LEU A 1 80 ? 36.383 2.962 -64.092 1.00 54.16 80 LEU A O 1
ATOM 674 N N . VAL A 1 81 ? 37.633 4.547 -65.105 1.00 58.00 81 VAL A N 1
ATOM 675 C CA . VAL A 1 81 ? 37.364 5.626 -64.133 1.00 58.00 81 VAL A CA 1
ATOM 676 C C . VAL A 1 81 ? 35.892 6.058 -64.142 1.00 58.00 81 VAL A C 1
ATOM 678 O O . VAL A 1 81 ? 35.306 6.326 -63.093 1.00 58.00 81 VAL A O 1
ATOM 681 N N . ARG A 1 82 ? 35.242 6.115 -65.313 1.00 54.91 82 ARG A N 1
ATOM 682 C CA . ARG A 1 82 ? 33.807 6.455 -65.393 1.00 54.91 82 ARG A CA 1
ATOM 683 C C . ARG A 1 82 ? 32.917 5.353 -64.824 1.00 54.91 82 ARG A C 1
ATOM 685 O O . ARG A 1 82 ? 31.941 5.659 -64.142 1.00 54.91 82 ARG A O 1
ATOM 692 N N . VAL A 1 83 ? 33.247 4.090 -65.082 1.00 58.97 83 VAL A N 1
ATOM 693 C CA . VAL A 1 83 ? 32.528 2.939 -64.518 1.00 58.97 83 VAL A CA 1
ATOM 694 C C . VAL A 1 83 ? 32.756 2.844 -63.005 1.00 58.97 83 VAL A C 1
ATOM 696 O O . VAL A 1 83 ? 31.831 2.476 -62.295 1.00 58.97 83 VAL A O 1
ATOM 699 N N . GLU A 1 84 ? 33.929 3.232 -62.490 1.00 56.50 84 GLU A N 1
ATOM 700 C CA . GLU A 1 84 ? 34.218 3.373 -61.048 1.00 56.50 84 GLU A CA 1
ATOM 701 C C . GLU A 1 84 ? 33.310 4.356 -60.351 1.00 56.50 84 GLU A C 1
ATOM 703 O O . GLU A 1 84 ? 32.507 3.956 -59.513 1.00 56.50 84 GLU A O 1
ATOM 708 N N . ASN A 1 85 ? 33.334 5.603 -60.803 1.00 62.97 85 ASN A N 1
ATOM 709 C CA . ASN A 1 85 ? 32.544 6.648 -60.177 1.00 62.97 85 ASN A CA 1
ATOM 710 C C . ASN A 1 85 ? 31.038 6.346 -60.247 1.00 62.97 85 ASN A C 1
ATOM 712 O O . ASN A 1 85 ? 30.302 6.652 -59.312 1.00 62.97 85 ASN A O 1
ATOM 716 N N . ASN A 1 86 ? 30.567 5.717 -61.330 1.00 64.88 86 ASN A N 1
ATOM 717 C CA . ASN A 1 86 ? 29.159 5.348 -61.471 1.00 64.88 86 ASN A CA 1
ATOM 718 C C . ASN A 1 86 ? 28.769 4.129 -60.625 1.00 64.88 86 ASN A C 1
ATOM 720 O O . ASN A 1 86 ? 27.670 4.113 -60.073 1.00 64.88 86 ASN A O 1
ATOM 724 N N . PHE A 1 87 ? 29.632 3.118 -60.515 1.00 67.69 87 PHE A N 1
ATOM 725 C CA . PHE A 1 87 ? 29.361 1.929 -59.707 1.00 67.69 87 PHE A CA 1
ATOM 726 C C . PHE A 1 87 ? 29.341 2.271 -58.214 1.00 67.69 87 PHE A C 1
ATOM 728 O O . PHE A 1 87 ? 28.376 1.924 -57.534 1.00 67.69 87 PHE A O 1
ATOM 735 N N . ASP A 1 88 ? 30.320 3.042 -57.739 1.00 68.81 88 ASP A N 1
ATOM 736 C CA . ASP A 1 88 ? 30.398 3.479 -56.340 1.00 68.81 88 ASP A CA 1
ATOM 737 C C . ASP A 1 88 ? 29.219 4.390 -55.973 1.00 68.81 88 ASP A C 1
ATOM 739 O O . ASP A 1 88 ? 28.635 4.271 -54.894 1.00 68.81 88 ASP A O 1
ATOM 743 N N . LEU A 1 89 ? 28.789 5.255 -56.900 1.00 74.88 89 LEU A N 1
ATOM 744 C CA . LEU A 1 89 ? 27.602 6.090 -56.720 1.00 74.88 89 LEU A CA 1
ATOM 745 C C . LEU A 1 89 ? 26.313 5.259 -56.638 1.00 74.88 89 LEU A C 1
ATOM 747 O O . LEU A 1 89 ? 25.436 5.564 -55.826 1.00 74.88 89 LEU A O 1
ATOM 751 N N . ILE A 1 90 ? 26.162 4.235 -57.484 1.00 74.69 90 ILE A N 1
ATOM 752 C CA . ILE A 1 90 ? 24.991 3.347 -57.459 1.00 74.69 90 ILE A CA 1
ATOM 753 C C . ILE A 1 90 ? 24.983 2.526 -56.170 1.00 74.69 90 ILE A C 1
ATOM 755 O O . ILE A 1 90 ? 23.937 2.433 -55.525 1.00 74.69 90 ILE A O 1
ATOM 759 N N . GLU A 1 91 ? 26.128 1.977 -55.767 1.00 76.31 91 GLU A N 1
ATOM 760 C CA . GLU A 1 91 ? 26.260 1.219 -54.525 1.00 76.31 91 GLU A CA 1
ATOM 761 C C . GLU A 1 91 ? 25.939 2.096 -53.309 1.00 76.31 91 GLU A C 1
ATOM 763 O O . GLU A 1 91 ? 25.090 1.722 -52.500 1.00 76.31 91 GLU A O 1
ATOM 768 N N . SER A 1 92 ? 26.513 3.299 -53.229 1.00 76.50 92 SER A N 1
ATOM 769 C CA . SER A 1 92 ? 26.238 4.247 -52.144 1.00 76.50 92 SER A CA 1
ATOM 770 C C . SER A 1 92 ? 24.755 4.634 -52.078 1.00 76.50 92 SER A C 1
ATOM 772 O O . SER A 1 92 ? 24.170 4.694 -50.995 1.00 76.50 92 SER A O 1
ATOM 774 N N . LYS A 1 93 ? 24.088 4.827 -53.226 1.00 85.31 93 LYS A N 1
ATOM 775 C CA . LYS A 1 93 ? 22.635 5.069 -53.268 1.00 85.31 93 LYS A CA 1
ATOM 776 C C . LYS A 1 93 ? 21.828 3.865 -52.785 1.00 85.31 93 LYS A C 1
ATOM 778 O O . LYS A 1 93 ? 20.861 4.046 -52.047 1.00 85.31 93 LYS A O 1
ATOM 783 N N . GLN A 1 94 ? 22.198 2.651 -53.186 1.00 82.94 94 GLN A N 1
ATOM 784 C CA . GLN A 1 94 ? 21.526 1.432 -52.730 1.00 82.94 94 GLN A CA 1
ATOM 785 C C . GLN A 1 94 ? 21.728 1.198 -51.230 1.00 82.94 94 GLN A C 1
ATOM 787 O O . GLN A 1 94 ? 20.789 0.792 -50.543 1.00 82.94 94 GLN A O 1
ATOM 792 N N . GLU A 1 95 ? 22.923 1.468 -50.712 1.00 84.56 95 GLU A N 1
ATOM 793 C CA . GLU A 1 95 ? 23.218 1.392 -49.285 1.00 84.56 95 GLU A CA 1
ATOM 794 C C . GLU A 1 95 ? 22.424 2.437 -48.497 1.00 84.56 95 GLU A C 1
ATOM 796 O O . GLU A 1 95 ? 21.764 2.074 -47.525 1.00 84.56 95 GLU A O 1
ATOM 801 N N . ASN A 1 96 ? 22.372 3.689 -48.961 1.00 89.25 96 ASN A N 1
ATOM 802 C CA . ASN A 1 96 ? 21.545 4.728 -48.345 1.00 89.25 96 ASN A CA 1
ATOM 803 C C . ASN A 1 96 ? 20.063 4.340 -48.313 1.00 89.25 96 ASN A C 1
ATOM 805 O O . ASN A 1 96 ? 19.442 4.436 -47.260 1.00 89.25 96 ASN A O 1
ATOM 809 N N . LEU A 1 97 ? 19.508 3.813 -49.409 1.00 89.25 97 LEU A N 1
ATOM 810 C CA . LEU A 1 97 ? 18.122 3.328 -49.432 1.00 89.25 97 LEU A CA 1
ATOM 811 C C . LEU A 1 97 ? 17.891 2.185 -48.432 1.00 89.25 97 LEU A C 1
ATOM 813 O O . LEU A 1 97 ? 16.869 2.157 -47.744 1.00 89.25 97 LEU A O 1
ATOM 817 N N . ARG A 1 98 ? 18.837 1.245 -48.312 1.00 89.75 98 ARG A N 1
ATOM 818 C CA . ARG A 1 98 ? 18.764 0.164 -47.313 1.00 89.75 98 ARG A CA 1
ATOM 819 C C . ARG A 1 98 ? 18.833 0.707 -45.887 1.00 89.75 98 ARG A C 1
ATOM 821 O O 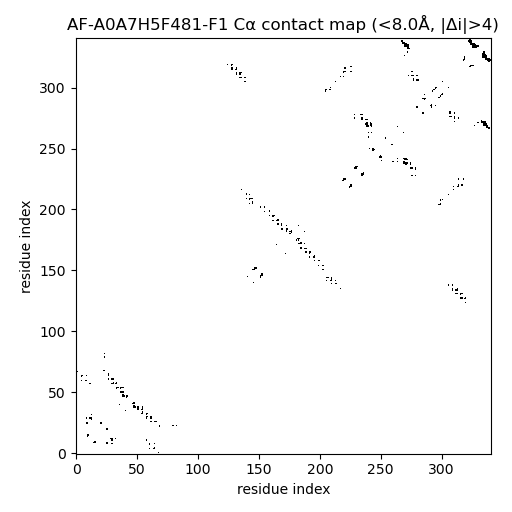. ARG A 1 98 ? 18.083 0.244 -45.027 1.00 89.75 98 ARG A O 1
ATOM 828 N N . LEU A 1 99 ? 19.708 1.677 -45.629 1.00 89.38 99 LEU A N 1
ATOM 829 C CA . LEU A 1 99 ? 19.839 2.327 -44.326 1.00 89.38 99 LEU A CA 1
ATOM 830 C C . LEU A 1 99 ? 18.591 3.143 -43.974 1.00 89.38 99 LEU A C 1
ATOM 832 O O . LEU A 1 99 ? 18.121 3.055 -42.843 1.00 89.38 99 LEU A O 1
ATOM 836 N N . GLU A 1 100 ? 17.996 3.858 -44.927 1.00 90.06 100 GLU A N 1
ATOM 837 C CA . GLU A 1 100 ? 16.725 4.568 -44.749 1.00 90.06 100 GLU A CA 1
ATOM 838 C C . GLU A 1 100 ? 15.579 3.607 -44.422 1.00 90.06 100 GLU A C 1
ATOM 840 O O . GLU A 1 100 ? 14.825 3.838 -43.475 1.00 90.06 100 GLU A O 1
ATOM 845 N N . GLN A 1 101 ? 15.468 2.492 -45.148 1.00 91.06 101 GLN A N 1
ATOM 846 C CA . GLN A 1 101 ? 14.484 1.448 -44.848 1.00 91.06 101 GLN A CA 1
ATOM 847 C C . GLN A 1 101 ? 14.692 0.865 -43.448 1.00 91.06 101 GLN A C 1
ATOM 849 O O . GLN A 1 101 ? 13.729 0.716 -42.693 1.00 91.06 101 GLN A O 1
ATOM 854 N N . LYS A 1 102 ? 15.943 0.576 -43.073 1.00 92.19 102 LYS A N 1
ATOM 855 C CA . LYS A 1 102 ? 16.283 0.076 -41.737 1.00 92.19 102 LYS A CA 1
ATOM 856 C C . LYS A 1 102 ? 15.938 1.095 -40.651 1.00 92.19 102 LYS A C 1
ATOM 858 O O . LYS A 1 102 ? 15.322 0.716 -39.660 1.00 92.19 102 LYS A O 1
ATOM 863 N N . ASN A 1 103 ? 16.261 2.371 -40.849 1.00 89.25 103 ASN A N 1
ATOM 864 C CA . ASN A 1 103 ? 15.909 3.448 -39.922 1.00 89.25 103 ASN A CA 1
ATOM 865 C C . ASN A 1 103 ? 14.393 3.596 -39.777 1.00 89.25 103 ASN A C 1
ATOM 867 O O . ASN A 1 103 ? 13.893 3.712 -38.662 1.00 89.25 103 ASN A O 1
ATOM 871 N N . ASN A 1 104 ? 13.643 3.524 -40.876 1.00 93.06 104 ASN A N 1
ATOM 872 C CA . ASN A 1 104 ? 12.184 3.567 -40.834 1.00 93.06 104 ASN A CA 1
ATOM 873 C C . ASN A 1 104 ? 11.586 2.371 -40.084 1.00 93.06 104 ASN A C 1
ATOM 875 O O . ASN A 1 104 ? 10.641 2.545 -39.316 1.00 93.06 104 ASN A O 1
ATOM 879 N N . ASN A 1 105 ? 12.134 1.169 -40.267 1.00 92.75 105 ASN A N 1
ATOM 880 C CA . ASN A 1 105 ? 11.688 -0.016 -39.534 1.00 92.75 105 ASN A CA 1
ATOM 881 C C . ASN A 1 105 ? 12.013 0.087 -38.039 1.00 92.75 105 ASN A C 1
ATOM 883 O O . ASN A 1 105 ? 11.129 -0.138 -37.219 1.00 92.75 105 ASN A O 1
ATOM 887 N N . LEU A 1 106 ? 13.227 0.519 -37.684 1.00 91.25 106 LEU A N 1
ATOM 888 C CA . LEU A 1 106 ? 13.614 0.752 -36.290 1.00 91.25 106 LEU A CA 1
ATOM 889 C C . LEU A 1 106 ? 12.740 1.824 -35.627 1.00 91.25 106 LEU A C 1
ATOM 891 O O . LEU A 1 106 ? 12.321 1.650 -34.488 1.00 91.25 106 LEU A O 1
ATOM 895 N N . ASN A 1 107 ? 12.398 2.902 -36.336 1.00 91.12 107 ASN A N 1
ATOM 896 C CA . ASN A 1 107 ? 11.486 3.924 -35.818 1.00 91.12 107 ASN A CA 1
ATOM 897 C C . ASN A 1 107 ? 10.085 3.355 -35.547 1.00 91.12 107 ASN A C 1
ATOM 899 O O . ASN A 1 107 ? 9.513 3.621 -34.491 1.00 91.12 107 ASN A O 1
ATOM 903 N N . LYS A 1 108 ? 9.558 2.509 -36.442 1.00 93.56 108 LYS A N 1
ATOM 904 C CA . LYS A 1 108 ? 8.286 1.806 -36.210 1.00 93.56 108 LYS A CA 1
ATOM 905 C C . LYS A 1 108 ? 8.359 0.876 -34.997 1.00 93.56 108 LYS A C 1
ATOM 907 O O . LYS A 1 108 ? 7.427 0.858 -34.199 1.00 93.56 108 LYS A O 1
ATOM 912 N N . GLU A 1 109 ? 9.449 0.128 -34.834 1.00 92.19 109 GLU A N 1
ATOM 913 C CA . GLU A 1 109 ? 9.666 -0.727 -33.658 1.00 92.19 109 GLU A CA 1
ATOM 914 C C . GLU A 1 109 ? 9.740 0.090 -32.364 1.00 92.19 109 GLU A C 1
ATOM 916 O O . GLU A 1 109 ? 9.140 -0.290 -31.357 1.00 92.19 109 GLU A O 1
ATOM 921 N N . ILE A 1 110 ? 10.413 1.243 -32.389 1.00 90.69 110 ILE A N 1
ATOM 922 C CA . ILE A 1 110 ? 10.465 2.178 -31.261 1.00 90.69 110 ILE A CA 1
ATOM 923 C C . ILE A 1 110 ? 9.058 2.662 -30.902 1.00 90.69 110 ILE A C 1
ATOM 925 O O . ILE A 1 110 ? 8.706 2.683 -29.721 1.00 90.69 110 ILE A O 1
ATOM 929 N N . ASP A 1 111 ? 8.245 3.035 -31.886 1.00 92.31 111 ASP A N 1
ATOM 930 C CA . ASP A 1 111 ? 6.891 3.532 -31.638 1.00 92.31 111 ASP A CA 1
ATOM 931 C C . ASP A 1 111 ? 5.956 2.432 -31.115 1.00 92.31 111 ASP A C 1
ATOM 933 O O . ASP A 1 111 ? 5.190 2.676 -30.178 1.00 92.31 111 ASP A O 1
ATOM 937 N N . LEU A 1 112 ? 6.084 1.199 -31.616 1.00 92.44 112 LEU A N 1
ATOM 938 C CA . LEU A 1 112 ? 5.393 0.027 -31.067 1.00 92.44 112 LEU A CA 1
ATOM 939 C C . LEU A 1 112 ? 5.809 -0.250 -29.616 1.00 92.44 112 LEU A C 1
ATOM 941 O O . LEU A 1 112 ? 4.953 -0.450 -28.753 1.00 92.44 112 LEU A O 1
ATOM 945 N N . CYS A 1 113 ? 7.109 -0.204 -29.316 1.00 88.94 113 CYS A N 1
ATOM 946 C CA . CYS A 1 113 ? 7.619 -0.357 -27.954 1.00 88.94 113 CYS A CA 1
ATOM 947 C C . CYS A 1 113 ? 7.093 0.742 -27.021 1.00 88.94 113 CYS A C 1
ATOM 949 O O . CYS A 1 113 ? 6.673 0.443 -25.903 1.00 88.94 113 CYS A O 1
ATOM 951 N N . LYS A 1 114 ? 7.053 2.004 -27.467 1.00 89.69 114 LYS A N 1
ATOM 952 C CA . LYS A 1 114 ? 6.481 3.117 -26.689 1.00 89.69 114 LYS A CA 1
ATOM 953 C C . LYS A 1 114 ? 4.996 2.906 -26.403 1.00 89.69 114 LYS A C 1
ATOM 955 O O . LYS A 1 114 ? 4.569 3.110 -25.266 1.00 89.69 114 LYS A O 1
ATOM 960 N N . ALA A 1 115 ? 4.220 2.483 -27.402 1.00 88.88 115 ALA A N 1
ATOM 961 C CA . ALA A 1 115 ? 2.804 2.168 -27.226 1.00 88.88 115 ALA A CA 1
ATOM 962 C C . ALA A 1 115 ? 2.616 1.035 -26.207 1.00 88.88 115 ALA A C 1
ATOM 964 O O . ALA A 1 115 ? 1.820 1.167 -25.278 1.00 88.88 115 ALA A O 1
ATOM 965 N N . ARG A 1 116 ? 3.428 -0.025 -26.303 1.00 88.69 116 ARG A N 1
ATOM 966 C CA . ARG A 1 116 ? 3.374 -1.156 -25.372 1.00 88.69 116 ARG A CA 1
ATOM 967 C C . ARG A 1 116 ? 3.751 -0.774 -23.941 1.00 88.69 116 ARG A C 1
ATOM 969 O O . ARG A 1 116 ? 3.105 -1.227 -23.001 1.00 88.69 116 ARG A O 1
ATOM 976 N N . ILE A 1 117 ? 4.766 0.073 -23.761 1.00 84.69 117 ILE A N 1
ATOM 977 C CA . ILE A 1 117 ? 5.141 0.612 -22.444 1.00 84.69 117 ILE A CA 1
ATOM 978 C C . ILE A 1 117 ? 3.977 1.404 -21.842 1.00 84.69 117 ILE A C 1
ATOM 980 O O . ILE A 1 117 ? 3.688 1.256 -20.656 1.00 84.69 117 ILE A O 1
ATOM 984 N N . LYS A 1 118 ? 3.291 2.220 -22.649 1.00 88.06 118 LYS A N 1
ATOM 985 C CA . LYS A 1 118 ? 2.129 2.990 -22.197 1.00 88.06 118 LYS A CA 1
ATOM 986 C C . LYS A 1 118 ? 0.994 2.074 -21.728 1.00 88.06 118 LYS A C 1
ATOM 988 O O . LYS A 1 118 ? 0.523 2.246 -20.611 1.00 88.06 118 LYS A O 1
ATOM 993 N N . GLU A 1 119 ? 0.627 1.071 -22.526 1.00 87.88 119 GLU A N 1
ATOM 994 C CA . GLU A 1 119 ? -0.399 0.083 -22.153 1.00 87.88 119 GLU A CA 1
ATOM 995 C C . GLU A 1 119 ? -0.072 -0.635 -20.838 1.00 87.88 119 GLU A C 1
ATOM 997 O O . GLU A 1 119 ? -0.923 -0.739 -19.955 1.00 87.88 119 GLU A O 1
ATOM 1002 N N . LEU A 1 120 ? 1.169 -1.106 -20.681 1.00 85.06 120 LEU A N 1
ATOM 1003 C CA . LEU A 1 120 ? 1.597 -1.798 -19.463 1.00 85.06 120 LEU A CA 1
ATOM 1004 C C . LEU A 1 120 ? 1.571 -0.874 -18.238 1.00 85.06 120 LEU A C 1
ATOM 1006 O O . LEU A 1 120 ? 1.207 -1.311 -17.148 1.00 85.06 120 LEU A O 1
ATOM 1010 N N . ASN A 1 121 ? 1.923 0.404 -18.398 1.00 76.38 121 ASN A N 1
ATOM 1011 C CA . ASN A 1 121 ? 1.830 1.386 -17.316 1.00 76.38 121 ASN A CA 1
ATOM 1012 C C . ASN A 1 121 ? 0.375 1.648 -16.902 1.00 76.38 121 ASN A C 1
ATOM 1014 O O . ASN A 1 121 ? 0.084 1.744 -15.704 1.00 76.38 121 ASN A O 1
ATOM 1018 N N . ASP A 1 122 ? -0.544 1.710 -17.866 1.00 77.88 122 ASP A N 1
ATOM 1019 C CA . ASP A 1 122 ? -1.975 1.866 -17.600 1.00 77.88 122 ASP A CA 1
ATOM 1020 C C . ASP A 1 122 ? -2.526 0.640 -16.844 1.00 77.88 122 ASP A C 1
ATOM 1022 O O . ASP A 1 122 ? -3.211 0.786 -15.825 1.00 77.88 122 ASP A O 1
ATOM 1026 N N . GLU A 1 123 ? -2.151 -0.574 -17.262 1.00 80.00 123 GLU A N 1
ATOM 1027 C CA . GLU A 1 123 ? -2.518 -1.828 -16.588 1.00 80.00 123 GLU A CA 1
ATOM 1028 C C . GLU A 1 123 ? -1.967 -1.899 -15.154 1.00 80.00 123 GLU A C 1
ATOM 1030 O O . GLU A 1 123 ? -2.700 -2.210 -14.209 1.00 80.00 123 GLU A O 1
ATOM 1035 N N . ILE A 1 124 ? -0.696 -1.536 -14.954 1.00 76.00 124 ILE A N 1
ATOM 1036 C CA . ILE A 1 124 ? -0.072 -1.464 -13.625 1.00 76.00 124 ILE A CA 1
ATOM 1037 C C . ILE A 1 124 ? -0.818 -0.469 -12.731 1.00 76.00 124 ILE A C 1
ATOM 1039 O O . ILE A 1 124 ? -1.056 -0.755 -11.553 1.00 76.00 124 ILE A O 1
ATOM 1043 N N . THR A 1 125 ? -1.211 0.686 -13.267 1.00 72.25 125 THR A N 1
ATOM 1044 C CA . THR A 1 125 ? -1.951 1.709 -12.516 1.00 72.25 125 THR A CA 1
ATOM 1045 C C . THR A 1 125 ? -3.317 1.188 -12.078 1.00 72.25 125 THR A C 1
ATOM 1047 O O . THR A 1 125 ? -3.719 1.368 -10.924 1.00 72.25 125 THR A O 1
ATOM 1050 N N . LEU A 1 126 ? -4.009 0.474 -12.966 1.00 76.94 126 LEU A N 1
ATOM 1051 C CA . LEU A 1 126 ? -5.301 -0.144 -12.683 1.00 76.94 126 LEU A CA 1
ATOM 1052 C C . LEU A 1 126 ? -5.178 -1.244 -11.615 1.00 76.94 126 LEU A C 1
ATOM 1054 O O . LEU A 1 126 ? -5.946 -1.260 -10.649 1.00 76.94 126 LEU A O 1
ATOM 1058 N N . LEU A 1 127 ? -4.165 -2.109 -11.710 1.00 75.50 127 LEU A N 1
ATOM 1059 C CA . LEU A 1 127 ? -3.876 -3.128 -10.693 1.00 75.50 127 LEU A CA 1
ATOM 1060 C C . LEU A 1 127 ? -3.548 -2.508 -9.329 1.00 75.50 127 LEU A C 1
ATOM 1062 O O . LEU A 1 127 ? -4.030 -2.984 -8.297 1.00 75.50 127 LEU A O 1
ATOM 1066 N N . ARG A 1 128 ? -2.766 -1.422 -9.304 1.00 73.81 128 ARG A N 1
ATOM 1067 C CA . ARG A 1 128 ? -2.452 -0.677 -8.072 1.00 73.81 128 ARG A CA 1
ATOM 1068 C C . ARG A 1 128 ? -3.714 -0.082 -7.438 1.00 73.81 128 ARG A C 1
ATOM 1070 O O . ARG A 1 128 ? -3.867 -0.192 -6.221 1.00 73.81 128 ARG A O 1
ATOM 1077 N N . ASN A 1 129 ? -4.631 0.472 -8.236 1.00 71.81 129 ASN A N 1
ATOM 1078 C CA . ASN A 1 129 ? -5.924 0.977 -7.752 1.00 71.81 129 ASN A CA 1
ATOM 1079 C C . ASN A 1 129 ? -6.756 -0.135 -7.108 1.00 71.81 129 ASN A C 1
ATOM 1081 O O . ASN A 1 129 ? -7.177 -0.008 -5.957 1.00 71.81 129 ASN A O 1
ATOM 1085 N N . ASN A 1 130 ? -6.923 -1.252 -7.816 1.00 77.81 130 ASN A N 1
ATOM 1086 C CA . ASN A 1 130 ? -7.710 -2.383 -7.333 1.00 77.81 130 ASN A CA 1
ATOM 1087 C C . ASN A 1 130 ? -7.141 -2.963 -6.033 1.00 77.81 130 ASN A C 1
ATOM 1089 O O . ASN A 1 130 ? -7.899 -3.310 -5.128 1.00 77.81 130 ASN A O 1
ATOM 1093 N N . ASN A 1 131 ? -5.814 -3.038 -5.904 1.00 77.62 131 ASN A N 1
ATOM 1094 C CA . ASN A 1 131 ? -5.172 -3.540 -4.691 1.00 77.62 131 ASN A CA 1
ATOM 1095 C C . ASN A 1 131 ? -5.339 -2.582 -3.503 1.00 77.62 131 ASN A C 1
ATOM 1097 O O . ASN A 1 131 ? -5.680 -3.041 -2.413 1.00 77.62 131 ASN A O 1
ATOM 1101 N N . ALA A 1 132 ? -5.181 -1.268 -3.702 1.00 68.38 132 ALA A N 1
ATOM 1102 C CA . ALA A 1 132 ? -5.422 -0.278 -2.648 1.00 68.38 132 ALA A CA 1
ATOM 1103 C C . ALA A 1 132 ? -6.873 -0.333 -2.137 1.00 68.38 132 ALA A C 1
ATOM 1105 O O . ALA A 1 132 ? -7.118 -0.346 -0.926 1.00 68.38 132 ALA A O 1
ATOM 1106 N N . GLU A 1 133 ? -7.842 -0.426 -3.051 1.00 76.62 133 GLU A N 1
ATOM 1107 C CA . GLU A 1 133 ? -9.256 -0.572 -2.699 1.00 76.62 133 GLU A CA 1
ATOM 1108 C C . GLU A 1 133 ? -9.548 -1.901 -2.001 1.00 76.62 133 GLU A C 1
ATOM 1110 O O . GLU A 1 133 ? -10.305 -1.930 -1.030 1.00 76.62 133 GLU A O 1
ATOM 1115 N N . LYS A 1 134 ? -8.939 -3.001 -2.454 1.00 77.38 134 LYS A N 1
ATOM 1116 C CA . LYS A 1 134 ? -9.112 -4.329 -1.854 1.00 77.38 134 LYS A CA 1
ATOM 1117 C C . LYS A 1 134 ? -8.583 -4.376 -0.424 1.00 77.38 134 LYS A C 1
ATOM 1119 O O . LYS A 1 134 ? -9.284 -4.876 0.449 1.00 77.38 134 LYS A O 1
ATOM 1124 N N . GLU A 1 135 ? -7.394 -3.837 -0.164 1.00 73.25 135 GLU A N 1
ATOM 1125 C CA . GLU A 1 135 ? -6.837 -3.768 1.196 1.00 73.25 135 GLU A CA 1
ATOM 1126 C C . GLU A 1 135 ? -7.649 -2.825 2.095 1.00 73.25 135 GLU A C 1
ATOM 1128 O O . GLU A 1 135 ? -7.913 -3.143 3.254 1.00 73.25 135 GLU A O 1
ATOM 1133 N N . THR A 1 136 ? -8.154 -1.718 1.543 1.00 71.75 136 THR A N 1
ATOM 1134 C CA . THR A 1 136 ? -9.081 -0.831 2.264 1.00 71.75 136 THR A CA 1
ATOM 1135 C C . THR A 1 136 ? -10.370 -1.565 2.642 1.00 71.75 136 THR A C 1
ATOM 1137 O O . THR A 1 136 ? -10.805 -1.491 3.791 1.00 71.75 136 THR A O 1
ATOM 1140 N N . LYS A 1 137 ? -10.966 -2.321 1.711 1.00 80.88 137 LYS A N 1
ATOM 1141 C CA . LYS A 1 137 ? -12.169 -3.126 1.972 1.00 80.88 137 LYS A CA 1
ATOM 1142 C C . LYS A 1 137 ? -11.910 -4.210 3.015 1.00 80.88 137 LYS A C 1
ATOM 1144 O O . LYS A 1 137 ? -12.691 -4.302 3.954 1.00 80.88 137 LYS A O 1
ATOM 1149 N N . LYS A 1 138 ? -10.802 -4.953 2.917 1.00 78.56 138 LYS A N 1
ATOM 1150 C CA . LYS A 1 138 ? -10.411 -5.959 3.921 1.00 78.56 138 LYS A CA 1
ATOM 1151 C C . LYS A 1 138 ? -10.269 -5.354 5.318 1.00 78.56 138 LYS A C 1
ATOM 1153 O O . LYS A 1 138 ? -10.811 -5.900 6.275 1.00 78.56 138 LYS A O 1
ATOM 1158 N N . LEU A 1 139 ? -9.574 -4.219 5.444 1.00 71.81 139 LEU A N 1
ATOM 1159 C CA . LEU A 1 139 ? -9.404 -3.540 6.731 1.00 71.81 139 LEU A CA 1
ATOM 1160 C C . LEU A 1 139 ? -10.752 -3.098 7.311 1.00 71.81 139 LEU A C 1
ATOM 1162 O O . LEU A 1 139 ? -11.000 -3.287 8.499 1.00 71.81 139 LEU A O 1
ATOM 1166 N N . LEU A 1 140 ? -11.632 -2.535 6.480 1.00 77.12 140 LEU A N 1
ATOM 1167 C CA . LEU A 1 140 ? -12.971 -2.147 6.914 1.00 77.12 140 LEU A CA 1
ATOM 1168 C C . LEU A 1 140 ? -13.801 -3.371 7.320 1.00 77.12 140 LEU A C 1
ATOM 1170 O O . LEU A 1 140 ? -14.452 -3.333 8.357 1.00 77.12 140 LEU A O 1
ATOM 1174 N N . GLU A 1 141 ? -13.749 -4.469 6.568 1.00 79.81 141 GLU A N 1
ATOM 1175 C CA . GLU A 1 141 ? -14.480 -5.706 6.871 1.00 79.81 141 GLU A CA 1
ATOM 1176 C C . GLU A 1 141 ? -14.095 -6.326 8.221 1.00 79.81 141 GLU A C 1
ATOM 1178 O O . GLU A 1 141 ? -14.977 -6.831 8.915 1.00 79.81 141 GLU A O 1
ATOM 1183 N N . LEU A 1 142 ? -12.827 -6.236 8.641 1.00 75.00 142 LEU A N 1
ATOM 1184 C CA . LEU A 1 142 ? -12.375 -6.741 9.948 1.00 75.00 142 LEU A CA 1
ATOM 1185 C C . LEU A 1 142 ? -13.035 -6.031 11.141 1.00 75.00 142 LEU A C 1
ATOM 1187 O O . LEU A 1 142 ? -13.182 -6.627 12.211 1.00 75.00 142 LEU A O 1
ATOM 1191 N N . TYR A 1 143 ? -13.420 -4.765 10.973 1.00 63.31 143 TYR A N 1
ATOM 1192 C CA . TYR A 1 143 ? -13.941 -3.927 12.059 1.00 63.31 143 TYR A CA 1
ATOM 1193 C C . TYR A 1 143 ? -15.400 -3.511 11.880 1.00 63.31 143 TYR A C 1
ATOM 1195 O O . TYR A 1 143 ? -16.010 -3.059 12.847 1.00 63.31 143 TYR A O 1
ATOM 1203 N N . LYS A 1 144 ? -15.977 -3.693 10.689 1.00 67.75 144 LYS A N 1
ATOM 1204 C CA . LYS A 1 144 ? -17.371 -3.364 10.399 1.00 67.75 144 LYS A CA 1
ATOM 1205 C C . LYS A 1 144 ? -18.309 -4.219 11.244 1.00 67.75 144 LYS A C 1
ATOM 1207 O O . LYS A 1 144 ? -18.206 -5.451 11.252 1.00 67.75 144 LYS A O 1
ATOM 1212 N N . LEU A 1 145 ? -19.291 -3.591 11.892 1.00 55.56 145 LEU A N 1
ATOM 1213 C CA . LEU A 1 145 ? -20.461 -4.312 12.394 1.00 55.56 145 LEU A CA 1
ATOM 1214 C C . LEU A 1 145 ? -21.229 -4.893 11.201 1.00 55.56 145 LEU A C 1
ATOM 1216 O O . LEU A 1 145 ? -22.099 -4.257 10.603 1.00 55.56 145 LEU A O 1
ATOM 1220 N N . ASN A 1 146 ? -20.877 -6.113 10.808 1.00 56.22 146 ASN A N 1
ATOM 1221 C CA . ASN A 1 146 ? -21.561 -6.774 9.714 1.00 56.22 146 ASN A CA 1
ATOM 1222 C C . ASN A 1 146 ? -23.011 -7.048 10.144 1.00 56.22 146 ASN A C 1
ATOM 1224 O O . ASN A 1 146 ? -23.240 -7.594 11.223 1.00 56.22 146 ASN A O 1
ATOM 1228 N N . ARG A 1 147 ? -23.999 -6.705 9.306 1.00 54.56 147 ARG A N 1
ATOM 1229 C CA . ARG A 1 147 ? -25.424 -6.984 9.599 1.00 54.56 147 ARG A CA 1
ATOM 1230 C C . ARG A 1 147 ? -25.723 -8.485 9.708 1.00 54.56 147 ARG A C 1
ATOM 1232 O O . ARG A 1 147 ? -26.775 -8.851 10.203 1.00 54.56 147 ARG A O 1
ATOM 1239 N N . VAL A 1 148 ? -24.784 -9.323 9.264 1.00 55.16 148 VAL A N 1
ATOM 1240 C CA . VAL A 1 148 ? -24.803 -10.794 9.330 1.00 55.16 148 VAL A CA 1
ATOM 1241 C C . VAL A 1 148 ? -23.891 -11.323 10.452 1.00 55.16 148 VAL A C 1
ATOM 1243 O O . VAL A 1 148 ? -23.768 -12.527 10.649 1.00 55.16 148 VAL A O 1
ATOM 1246 N N . ASN A 1 149 ? -23.222 -10.447 11.212 1.00 65.62 149 ASN A N 1
ATOM 1247 C CA . ASN A 1 149 ? -22.387 -10.871 12.329 1.00 65.62 149 ASN A CA 1
ATOM 1248 C C . ASN A 1 149 ? -23.296 -11.381 13.455 1.00 65.62 149 ASN A C 1
ATOM 1250 O O . ASN A 1 149 ? -23.880 -10.591 14.199 1.00 65.62 149 ASN A O 1
ATOM 1254 N N . VAL A 1 150 ? -23.408 -12.708 13.565 1.00 71.25 150 VAL A N 1
ATOM 1255 C CA . VAL A 1 150 ? -24.233 -13.422 14.554 1.00 71.25 150 VAL A CA 1
ATOM 1256 C C . VAL A 1 150 ? -23.991 -12.894 15.969 1.00 71.25 150 VAL A C 1
ATOM 1258 O O . VAL A 1 150 ? -24.927 -12.777 16.753 1.00 71.25 150 VAL A O 1
ATOM 1261 N N . TYR A 1 151 ? -22.759 -12.477 16.271 1.00 70.88 151 TYR A N 1
ATOM 1262 C CA . TYR A 1 151 ? -22.410 -11.870 17.551 1.00 70.88 151 TYR A CA 1
ATOM 1263 C C . TYR A 1 151 ? -23.124 -10.530 17.804 1.00 70.88 151 TYR A C 1
ATOM 1265 O O . TYR A 1 151 ? -23.638 -10.298 18.896 1.00 70.88 151 TYR A O 1
ATOM 1273 N N . ALA A 1 152 ? -23.191 -9.650 16.799 1.00 72.12 152 ALA A N 1
ATOM 1274 C CA . ALA A 1 152 ? -23.862 -8.356 16.919 1.00 72.12 152 ALA A CA 1
ATOM 1275 C C . ALA A 1 152 ? -25.385 -8.519 17.010 1.00 72.12 152 ALA A C 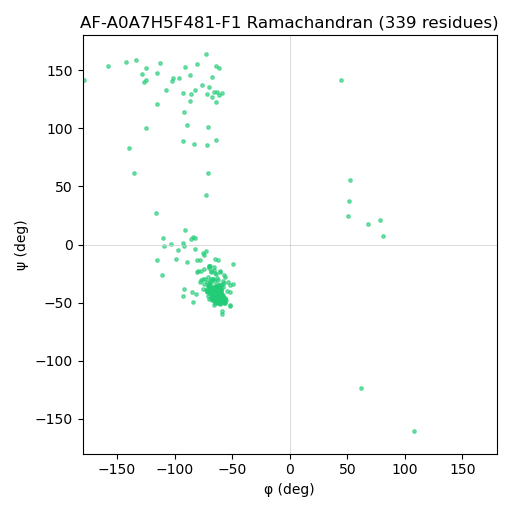1
ATOM 1277 O O . ALA A 1 152 ? -26.019 -7.868 17.838 1.00 72.12 152 ALA A O 1
ATOM 1278 N N . ILE A 1 153 ? -25.960 -9.428 16.215 1.00 78.94 153 ILE A N 1
ATOM 1279 C CA . ILE A 1 153 ? -27.388 -9.776 16.291 1.00 78.94 153 ILE A CA 1
ATOM 1280 C C . ILE A 1 153 ? -27.716 -10.353 17.673 1.00 78.94 153 ILE A C 1
ATOM 1282 O O . ILE A 1 153 ? -28.682 -9.924 18.297 1.00 78.94 153 ILE A O 1
ATOM 1286 N N . GLY A 1 154 ? -26.886 -11.270 18.180 1.00 82.25 154 GLY A N 1
ATOM 1287 C CA . GLY A 1 154 ? -27.035 -11.850 19.514 1.00 82.25 154 GLY A CA 1
ATOM 1288 C C . GLY A 1 154 ? -26.982 -10.796 20.620 1.00 82.25 154 GLY A C 1
ATOM 1289 O O . GLY A 1 154 ? -27.836 -10.796 21.499 1.00 82.25 154 GLY A O 1
ATOM 1290 N N . LEU A 1 155 ? -26.046 -9.845 20.547 1.00 80.94 155 LEU A N 1
ATOM 1291 C CA . LEU A 1 155 ? -25.974 -8.728 21.497 1.00 80.94 155 LEU A CA 1
ATOM 1292 C C . LEU A 1 155 ? -27.208 -7.822 21.447 1.00 80.94 155 LEU A C 1
ATOM 1294 O O . LEU A 1 155 ? -27.716 -7.438 22.497 1.00 80.94 155 LEU A O 1
ATOM 1298 N N . ILE A 1 156 ? -27.706 -7.495 20.252 1.00 84.12 156 ILE A N 1
ATOM 1299 C CA . ILE A 1 156 ? -28.925 -6.688 20.084 1.00 84.12 156 ILE A CA 1
ATOM 1300 C C . ILE A 1 156 ? -30.147 -7.439 20.631 1.00 84.12 156 ILE A C 1
ATOM 1302 O O . ILE A 1 156 ? -30.974 -6.842 21.319 1.00 84.12 156 ILE A O 1
ATOM 1306 N N . ALA A 1 157 ? -30.246 -8.747 20.387 1.00 87.38 157 ALA A N 1
ATOM 1307 C CA . ALA A 1 157 ? -31.313 -9.584 20.927 1.00 87.38 157 ALA A CA 1
ATOM 1308 C C . ALA A 1 157 ? -31.257 -9.663 22.462 1.00 87.38 157 ALA A C 1
ATOM 1310 O O . ALA A 1 157 ? -32.283 -9.493 23.118 1.00 87.38 157 ALA A O 1
ATOM 1311 N N . ILE A 1 158 ? -30.063 -9.847 23.040 1.00 86.19 158 ILE A N 1
ATOM 1312 C CA . ILE A 1 158 ? -29.848 -9.822 24.495 1.00 86.19 158 ILE A CA 1
ATOM 1313 C C . ILE A 1 158 ? -30.245 -8.461 25.071 1.00 86.19 158 ILE A C 1
ATOM 1315 O O . ILE A 1 158 ? -30.919 -8.418 26.094 1.00 86.19 158 ILE A O 1
ATOM 1319 N N . LEU A 1 159 ? -29.888 -7.354 24.416 1.00 86.38 159 LEU A N 1
ATOM 1320 C CA . LEU A 1 159 ? -30.310 -6.018 24.839 1.00 86.38 159 LEU A CA 1
ATOM 1321 C C . LEU A 1 159 ? -31.827 -5.854 24.815 1.00 86.38 159 LEU A C 1
ATOM 1323 O O . LEU A 1 159 ? -32.390 -5.341 25.778 1.00 86.38 159 LEU A O 1
ATOM 1327 N N . GLY A 1 160 ? -32.492 -6.311 23.752 1.00 87.75 160 GLY A N 1
ATOM 1328 C CA . GLY A 1 160 ? -33.952 -6.291 23.665 1.00 87.75 160 GLY A CA 1
ATOM 1329 C C . GLY A 1 160 ? -34.606 -7.115 24.776 1.00 87.75 160 GLY A C 1
ATOM 1330 O O . GLY A 1 160 ? -35.575 -6.666 25.388 1.00 87.75 160 GLY A O 1
ATOM 1331 N N . LEU A 1 161 ? -34.038 -8.283 25.092 1.00 89.50 161 LEU A N 1
ATOM 1332 C CA . LEU A 1 161 ? -34.494 -9.139 26.187 1.00 89.50 161 LEU A CA 1
ATOM 1333 C C . LEU A 1 161 ? -34.287 -8.465 27.549 1.00 89.50 161 LEU A C 1
ATOM 1335 O O . LEU A 1 161 ? -35.229 -8.400 28.332 1.00 89.50 161 LEU A O 1
ATOM 1339 N N . LEU A 1 162 ? -33.097 -7.919 27.819 1.00 86.81 162 LEU A N 1
ATOM 1340 C CA . LEU A 1 162 ? -32.792 -7.195 29.059 1.00 86.81 162 LEU A CA 1
ATOM 1341 C C . LEU A 1 162 ? -33.695 -5.972 29.236 1.00 86.81 162 LEU A C 1
ATOM 1343 O O . LEU A 1 162 ? -34.179 -5.729 30.336 1.00 86.81 162 LEU A O 1
ATOM 1347 N N . PHE A 1 163 ? -33.960 -5.230 28.160 1.00 87.50 163 PHE A N 1
ATOM 1348 C CA . PHE A 1 163 ? -34.866 -4.085 28.187 1.00 87.50 163 PHE A CA 1
ATOM 1349 C C . PHE A 1 163 ? -36.300 -4.515 28.523 1.00 87.50 163 PHE A C 1
ATOM 1351 O O . PHE A 1 163 ? -36.953 -3.893 29.355 1.00 87.50 163 PHE A O 1
ATOM 1358 N N . ASN A 1 164 ? -36.771 -5.623 27.943 1.00 87.81 164 ASN A N 1
ATOM 1359 C CA . ASN A 1 164 ? -38.092 -6.172 28.246 1.00 87.81 164 ASN A CA 1
ATOM 1360 C C . ASN A 1 164 ? -38.181 -6.721 29.684 1.00 87.81 164 ASN A C 1
ATOM 1362 O O . ASN A 1 164 ? -39.186 -6.509 30.356 1.00 87.81 164 ASN A O 1
ATOM 1366 N N . LEU A 1 165 ? -37.115 -7.350 30.198 1.00 86.12 165 LEU A N 1
ATOM 1367 C CA . LEU A 1 165 ? -37.027 -7.749 31.611 1.00 86.12 165 LEU A CA 1
ATOM 1368 C C . LEU A 1 165 ? -37.131 -6.541 32.547 1.00 86.12 165 LEU A C 1
ATOM 1370 O O . LEU A 1 165 ? -37.808 -6.623 33.566 1.00 86.12 165 LEU A O 1
ATOM 1374 N N . LEU A 1 166 ? -36.509 -5.420 32.181 1.00 86.69 166 LEU A N 1
ATOM 1375 C CA . LEU A 1 166 ? -36.569 -4.165 32.933 1.00 86.69 166 LEU A CA 1
ATOM 1376 C C . LEU A 1 166 ? -37.986 -3.580 32.967 1.00 86.69 166 LEU A C 1
ATOM 1378 O O . LEU A 1 166 ? -38.430 -3.106 34.006 1.00 86.69 166 LEU A O 1
ATOM 1382 N N . LEU A 1 167 ? -38.720 -3.661 31.852 1.00 89.06 167 LEU A N 1
ATOM 1383 C CA . LEU A 1 167 ? -40.123 -3.234 31.780 1.00 89.06 167 LEU A CA 1
ATOM 1384 C C . LEU A 1 167 ? -41.069 -4.133 32.591 1.00 89.06 167 LEU A C 1
ATOM 1386 O O . LEU A 1 167 ? -42.162 -3.704 32.949 1.00 89.06 167 LEU A O 1
ATOM 1390 N N . GLN A 1 168 ? -40.676 -5.380 32.859 1.00 92.38 168 GLN A N 1
ATOM 1391 C CA . GLN A 1 168 ? -41.490 -6.372 33.568 1.00 92.38 168 GLN A CA 1
ATOM 1392 C C . GLN A 1 168 ? -40.863 -6.802 34.899 1.00 92.38 168 GLN A C 1
ATOM 1394 O O . GLN A 1 168 ? -41.099 -7.922 35.363 1.00 92.38 168 GLN A O 1
ATOM 1399 N N . VAL A 1 169 ? -40.058 -5.931 35.511 1.00 88.88 169 VAL A N 1
ATOM 1400 C CA . VAL A 1 169 ? -39.174 -6.323 36.612 1.00 88.88 169 VAL A CA 1
ATOM 1401 C C . VAL A 1 169 ? -39.938 -6.838 37.833 1.00 88.88 169 VAL A C 1
ATOM 1403 O O . VAL A 1 169 ? -39.512 -7.826 38.420 1.00 88.88 169 VAL A O 1
ATOM 1406 N N . GLU A 1 170 ? -41.120 -6.287 38.133 1.00 84.38 170 GLU A N 1
ATOM 1407 C CA . GLU A 1 170 ? -42.015 -6.773 39.195 1.00 84.38 170 GLU A CA 1
ATOM 1408 C C . GLU A 1 170 ? -42.434 -8.237 38.976 1.00 84.38 170 GLU A C 1
ATOM 1410 O O . GLU A 1 170 ? -42.342 -9.076 39.874 1.00 84.38 170 GLU A O 1
ATOM 1415 N N . LYS A 1 171 ? -42.862 -8.584 37.752 1.00 87.25 171 LYS A N 1
ATOM 1416 C CA . LYS A 1 171 ? -43.293 -9.951 37.402 1.00 87.25 171 LYS A CA 1
ATOM 1417 C C . LYS A 1 171 ? -42.130 -10.932 37.488 1.00 87.25 171 LYS A C 1
ATOM 1419 O O . LYS A 1 171 ? -42.288 -12.047 37.984 1.00 87.25 171 LYS A O 1
ATOM 1424 N N . VAL A 1 172 ? -40.965 -10.509 37.005 1.00 85.50 172 VAL A N 1
ATOM 1425 C CA . VAL A 1 172 ? -39.737 -11.306 37.010 1.00 85.50 172 VAL A CA 1
ATOM 1426 C C . VAL A 1 172 ? -39.243 -11.512 38.444 1.00 85.50 172 VAL A C 1
ATOM 1428 O O . VAL A 1 172 ? -38.957 -12.642 38.833 1.00 85.50 172 VAL A O 1
ATOM 1431 N N . ALA A 1 173 ? -39.214 -10.459 39.261 1.00 85.25 173 ALA A N 1
ATOM 1432 C CA . ALA A 1 173 ? -38.820 -10.530 40.664 1.00 85.25 173 ALA A CA 1
ATOM 1433 C C . ALA A 1 173 ? -39.736 -11.465 41.462 1.00 85.25 173 ALA A C 1
ATOM 1435 O O . ALA A 1 173 ? -39.237 -12.323 42.185 1.00 85.25 173 ALA A O 1
ATOM 1436 N N . ASN A 1 174 ? -41.055 -11.395 41.257 1.00 84.75 174 ASN A N 1
ATOM 1437 C CA . ASN A 1 174 ? -42.013 -12.295 41.909 1.00 84.75 174 ASN A CA 1
ATOM 1438 C C . ASN A 1 174 ? -41.812 -13.771 41.520 1.00 84.75 174 ASN A C 1
ATOM 1440 O O . ASN A 1 174 ? -41.957 -14.658 42.362 1.00 84.75 174 ASN A O 1
ATOM 1444 N N . LEU A 1 175 ? -41.439 -14.052 40.266 1.00 86.38 175 LEU A N 1
ATOM 1445 C CA . LEU A 1 175 ? -41.084 -15.406 39.825 1.00 86.38 175 LEU A CA 1
ATOM 1446 C C . LEU A 1 175 ? -39.807 -15.914 40.507 1.00 86.38 175 LEU A C 1
ATOM 1448 O O . LEU A 1 175 ? -39.762 -17.065 40.947 1.00 86.38 175 LEU A O 1
ATOM 1452 N N . PHE A 1 176 ? -38.779 -15.068 40.614 1.00 82.25 176 PHE A N 1
ATOM 1453 C CA . PHE A 1 176 ? -37.504 -15.435 41.234 1.00 82.25 176 PHE A CA 1
ATOM 1454 C C . PHE A 1 176 ? -37.568 -15.505 42.759 1.00 82.25 176 PHE A C 1
ATOM 1456 O O . PHE A 1 176 ? -36.889 -16.353 43.337 1.00 82.25 176 PHE A O 1
ATOM 1463 N N . ALA A 1 177 ? -38.425 -14.717 43.409 1.00 83.31 177 ALA A N 1
ATOM 1464 C CA . ALA A 1 177 ? -38.615 -14.734 44.859 1.00 83.31 177 ALA A CA 1
ATOM 1465 C C . ALA A 1 177 ? -38.997 -16.128 45.391 1.00 83.31 177 ALA A C 1
ATOM 1467 O O . ALA A 1 177 ? -38.645 -16.478 46.515 1.00 83.31 177 ALA A O 1
ATOM 1468 N N . LYS A 1 178 ? -39.645 -16.963 44.561 1.00 83.94 178 LYS A N 1
ATOM 1469 C CA . LYS A 1 178 ? -39.990 -18.355 44.894 1.00 83.94 178 LYS A CA 1
ATOM 1470 C C . LYS A 1 178 ? -38.768 -19.273 45.044 1.00 83.94 178 LYS A C 1
ATOM 1472 O O . LYS A 1 178 ? -38.831 -20.245 45.790 1.00 83.94 178 LYS A O 1
ATOM 1477 N N . TYR A 1 179 ? -37.678 -18.985 44.336 1.00 87.25 179 TYR A N 1
ATOM 1478 C CA . TYR A 1 179 ? -36.475 -19.827 44.291 1.00 87.25 179 TYR A CA 1
ATOM 1479 C C . TYR A 1 179 ? -35.272 -19.186 44.993 1.00 87.25 179 TYR A C 1
ATOM 1481 O O . TYR A 1 179 ? -34.390 -19.887 45.478 1.00 87.25 179 TYR A O 1
ATOM 1489 N N . ALA A 1 180 ? -35.241 -17.857 45.059 1.00 86.50 180 ALA A N 1
ATOM 1490 C CA . ALA A 1 180 ? -34.182 -17.064 45.659 1.00 86.50 180 ALA A CA 1
ATOM 1491 C C . ALA A 1 180 ? -34.814 -15.887 46.427 1.00 86.50 180 ALA A C 1
ATOM 1493 O O . ALA A 1 180 ? -34.898 -14.778 45.900 1.00 86.50 180 ALA A O 1
ATOM 1494 N N . PRO A 1 181 ? -35.262 -16.103 47.677 1.00 80.62 181 PRO A N 1
ATOM 1495 C CA . PRO A 1 181 ? -36.025 -15.112 48.445 1.00 80.62 181 PRO A CA 1
ATOM 1496 C C . PRO A 1 181 ? -35.236 -13.838 48.793 1.00 80.62 181 PRO A C 1
ATOM 1498 O O . PRO A 1 181 ? -35.820 -12.841 49.200 1.00 80.62 181 PRO A O 1
ATOM 1501 N N . PHE A 1 182 ? -33.912 -13.846 48.617 1.00 82.88 182 PHE A N 1
ATOM 1502 C CA . PHE A 1 182 ? -33.049 -12.674 48.782 1.00 82.88 182 PHE A CA 1
ATOM 1503 C C . PHE A 1 182 ? -33.052 -11.729 47.563 1.00 82.88 182 PHE A C 1
ATOM 1505 O O . PHE A 1 182 ? -32.565 -10.604 47.666 1.00 82.88 182 PHE A O 1
ATOM 1512 N N . LEU A 1 183 ? -33.587 -12.154 46.411 1.00 83.56 183 LEU A N 1
ATOM 1513 C CA . LEU A 1 183 ? -33.735 -11.313 45.221 1.00 83.56 183 LEU A CA 1
ATOM 1514 C C . LEU A 1 183 ? -35.012 -10.477 45.332 1.00 83.56 183 LEU A C 1
ATOM 1516 O O . LEU A 1 183 ? -36.070 -10.859 44.836 1.00 83.56 183 LEU A O 1
ATOM 1520 N N . ASN A 1 184 ? -34.906 -9.317 45.979 1.00 86.56 184 ASN A N 1
ATOM 1521 C CA . ASN A 1 184 ? -35.956 -8.306 45.902 1.00 86.56 184 ASN A CA 1
ATOM 1522 C C . ASN A 1 184 ? -35.968 -7.627 44.516 1.00 86.56 184 ASN A C 1
ATOM 1524 O O . ASN A 1 184 ? -35.004 -7.702 43.747 1.00 86.56 184 ASN A O 1
ATOM 1528 N N . GLU A 1 185 ? -37.060 -6.931 44.207 1.00 86.56 185 GLU A N 1
ATOM 1529 C CA . GLU A 1 185 ? -37.250 -6.224 42.935 1.00 86.56 185 GLU A CA 1
ATOM 1530 C C . GLU A 1 185 ? -36.106 -5.247 42.618 1.00 86.56 185 GLU A C 1
ATOM 1532 O O . GLU A 1 185 ? -35.615 -5.191 41.487 1.00 86.56 185 GLU A O 1
ATOM 1537 N N . GLY A 1 186 ? -35.616 -4.539 43.640 1.00 88.50 186 GLY A N 1
ATOM 1538 C CA . GLY A 1 186 ? -34.476 -3.635 43.515 1.00 88.50 186 GLY A CA 1
ATOM 1539 C C . GLY A 1 186 ? -33.211 -4.354 43.042 1.00 88.50 186 GLY A C 1
ATOM 1540 O O . GLY A 1 186 ? -32.563 -3.905 42.101 1.00 88.50 186 GLY A O 1
ATOM 1541 N N . THR A 1 187 ? -32.882 -5.507 43.628 1.00 88.31 187 THR A N 1
ATOM 1542 C CA . THR A 1 187 ? -31.692 -6.291 43.257 1.00 88.31 187 THR A CA 1
ATOM 1543 C C . THR A 1 187 ? -31.776 -6.785 41.813 1.00 88.31 187 THR A C 1
ATOM 1545 O O . THR A 1 187 ? -30.801 -6.662 41.069 1.00 88.31 187 THR A O 1
ATOM 1548 N N . VAL A 1 188 ? -32.943 -7.279 41.380 1.00 86.50 188 VAL A N 1
ATOM 1549 C CA . VAL A 1 188 ? -33.164 -7.716 39.988 1.00 86.50 188 VAL A CA 1
ATOM 1550 C C . VAL A 1 188 ? -33.040 -6.533 39.023 1.00 86.50 188 VAL A C 1
ATOM 1552 O O . VAL A 1 188 ? -32.380 -6.650 37.987 1.00 86.50 188 VAL A O 1
ATOM 1555 N N . SER A 1 189 ? -33.591 -5.374 39.386 1.00 86.00 189 SER A N 1
ATOM 1556 C CA . SER A 1 189 ? -33.493 -4.140 38.598 1.00 86.00 189 SER A CA 1
ATOM 1557 C C . SER A 1 189 ? -32.046 -3.675 38.436 1.00 86.00 189 SER A C 1
ATOM 1559 O O . SER A 1 189 ? -31.596 -3.450 37.311 1.00 86.00 189 SER A O 1
ATOM 1561 N N . TYR A 1 190 ? -31.281 -3.592 39.530 1.00 90.69 190 TYR A N 1
ATOM 1562 C CA . TYR A 1 190 ? -29.872 -3.190 39.489 1.00 90.69 190 TYR A CA 1
ATOM 1563 C C . TYR A 1 190 ? -29.011 -4.171 38.691 1.00 90.69 190 TYR A C 1
ATOM 1565 O O . TYR A 1 190 ? -28.182 -3.738 37.890 1.00 90.69 190 TYR A O 1
ATOM 1573 N N . ALA A 1 191 ? -29.226 -5.479 38.854 1.00 88.62 191 ALA A N 1
ATOM 1574 C CA . ALA A 1 191 ? -28.513 -6.493 38.081 1.00 88.62 191 ALA A CA 1
ATOM 1575 C C . ALA A 1 191 ? -28.825 -6.387 36.578 1.00 88.62 191 ALA A C 1
ATOM 1577 O O . ALA A 1 191 ? -27.913 -6.428 35.749 1.00 88.62 191 ALA A O 1
ATOM 1578 N N . THR A 1 192 ? -30.097 -6.187 36.222 1.00 86.56 192 THR A N 1
ATOM 1579 C CA . THR A 1 192 ? -30.528 -6.032 34.824 1.00 86.56 192 THR A CA 1
ATOM 1580 C C . THR A 1 192 ? -29.953 -4.754 34.210 1.00 86.56 192 THR A C 1
ATOM 1582 O O . THR A 1 192 ? -29.409 -4.800 33.106 1.00 86.56 192 THR A O 1
ATOM 1585 N N . LEU A 1 193 ? -29.980 -3.631 34.939 1.00 88.12 193 LEU A N 1
ATOM 1586 C CA . LEU A 1 193 ? -29.350 -2.372 34.523 1.00 88.12 193 LEU A CA 1
ATOM 1587 C C . LEU A 1 193 ? -27.839 -2.525 34.320 1.00 88.12 193 LEU A C 1
ATOM 1589 O O . LEU A 1 193 ? -27.307 -2.032 33.326 1.00 88.12 193 LEU A O 1
ATOM 1593 N N . LEU A 1 194 ? -27.148 -3.230 35.219 1.00 90.94 194 LEU A N 1
ATOM 1594 C CA . LEU A 1 194 ? -25.712 -3.486 35.102 1.00 90.94 194 LEU A CA 1
ATOM 1595 C C . LEU A 1 194 ? -25.393 -4.296 33.836 1.00 90.94 194 LEU A C 1
ATOM 1597 O O . LEU A 1 194 ? -24.496 -3.928 33.076 1.00 90.94 194 LEU A O 1
ATOM 1601 N N . LEU A 1 195 ? -26.146 -5.366 33.569 1.00 88.75 195 LEU A N 1
ATOM 1602 C CA . LEU A 1 195 ? -25.991 -6.174 32.355 1.00 88.75 195 LEU A CA 1
ATOM 1603 C C . LEU A 1 195 ? -26.279 -5.365 31.083 1.00 88.75 195 LEU A C 1
ATOM 1605 O O . LEU A 1 195 ? -25.566 -5.497 30.081 1.00 88.75 195 LEU A O 1
ATOM 1609 N N . LEU A 1 196 ? -27.286 -4.492 31.123 1.00 88.50 196 LEU A N 1
ATOM 1610 C CA . LEU A 1 196 ? -27.637 -3.603 30.017 1.00 88.50 196 LEU A CA 1
ATOM 1611 C C . LEU A 1 196 ? -26.520 -2.580 29.762 1.00 88.50 196 LEU A C 1
ATOM 1613 O O . LEU A 1 196 ? -26.121 -2.372 28.615 1.00 88.50 196 LEU A O 1
ATOM 1617 N N . ALA A 1 197 ? -25.940 -2.009 30.818 1.00 88.69 197 ALA A N 1
ATOM 1618 C CA . ALA A 1 197 ? -24.798 -1.105 30.722 1.00 88.69 197 ALA A CA 1
ATOM 1619 C C . ALA A 1 197 ? -23.554 -1.802 30.141 1.00 88.69 197 ALA A C 1
ATOM 1621 O O . ALA A 1 197 ? -22.906 -1.250 29.249 1.00 88.69 197 ALA A O 1
ATOM 1622 N N . ILE A 1 198 ? -23.242 -3.028 30.580 1.00 89.50 198 ILE A N 1
ATOM 1623 C CA . ILE A 1 198 ? -22.105 -3.810 30.064 1.00 89.50 198 ILE A CA 1
ATOM 1624 C C . ILE A 1 198 ? -22.291 -4.131 28.576 1.00 89.50 198 ILE A C 1
ATOM 1626 O O . ILE A 1 198 ? -21.394 -3.872 27.771 1.00 89.50 198 ILE A O 1
ATOM 1630 N N . SER A 1 199 ? -23.453 -4.662 28.188 1.00 85.19 199 SER A N 1
ATOM 1631 C CA . SER A 1 199 ? -23.744 -5.033 26.794 1.00 85.19 199 SER A CA 1
ATOM 1632 C C . SER A 1 199 ? -23.760 -3.815 25.863 1.00 85.19 199 SER A C 1
ATOM 1634 O O . SER A 1 199 ? -23.145 -3.845 24.793 1.00 85.19 199 SER A O 1
ATOM 1636 N N . SER A 1 200 ? -24.355 -2.706 26.307 1.00 86.75 200 SER A N 1
ATOM 1637 C CA . SER A 1 200 ? -24.315 -1.422 25.595 1.00 86.75 200 SER A CA 1
ATOM 1638 C C . SER A 1 200 ? -22.886 -0.895 25.457 1.00 86.75 200 SER A C 1
ATOM 1640 O O . SER A 1 200 ? -22.493 -0.438 24.384 1.00 86.75 200 SER A O 1
ATOM 1642 N N . GLY A 1 201 ? -22.074 -1.013 26.512 1.00 88.62 201 GLY A N 1
ATOM 1643 C CA . GLY A 1 201 ? -20.661 -0.639 26.502 1.00 88.62 201 GLY A CA 1
ATOM 1644 C C . GLY A 1 201 ? -19.835 -1.441 25.493 1.00 88.62 201 GLY A C 1
ATOM 1645 O O . GLY A 1 201 ? -19.000 -0.866 24.793 1.00 88.62 201 GLY A O 1
ATOM 1646 N N . LEU A 1 202 ? -20.090 -2.747 25.357 1.00 86.81 202 LEU A N 1
ATOM 1647 C CA . LEU A 1 202 ? -19.425 -3.601 24.364 1.00 86.81 202 LEU A CA 1
ATOM 1648 C C . LEU A 1 202 ? -19.775 -3.202 22.923 1.00 86.81 202 LEU A C 1
ATOM 1650 O O . LEU A 1 202 ? -18.882 -3.138 22.072 1.00 86.81 202 LEU A O 1
ATOM 1654 N N . LEU A 1 203 ? -21.045 -2.893 22.647 1.00 84.88 203 LEU A N 1
ATOM 1655 C CA . LEU A 1 203 ? -21.471 -2.413 21.329 1.00 84.88 203 LEU A CA 1
ATOM 1656 C C . LEU A 1 203 ? -20.903 -1.033 21.015 1.00 84.88 203 LEU A C 1
ATOM 1658 O O . LEU A 1 203 ? -20.354 -0.829 19.932 1.00 84.88 203 LEU A O 1
ATOM 1662 N N . LEU A 1 204 ? -20.971 -0.108 21.975 1.00 86.94 204 LEU A N 1
ATOM 1663 C CA . LEU A 1 204 ? -20.395 1.223 21.832 1.00 86.94 204 LEU A CA 1
ATOM 1664 C C . LEU A 1 204 ? -18.893 1.131 21.552 1.00 86.94 204 LEU A C 1
ATOM 1666 O O . LEU A 1 204 ? -18.393 1.794 20.647 1.00 86.94 204 LEU A O 1
ATOM 1670 N N . ARG A 1 205 ? -18.176 0.259 22.267 1.00 87.94 205 ARG A N 1
ATOM 1671 C CA . ARG A 1 205 ? -16.761 -0.019 22.014 1.00 87.94 205 ARG A CA 1
ATOM 1672 C C . ARG A 1 205 ? -16.526 -0.491 20.580 1.00 87.94 205 ARG A C 1
ATOM 1674 O O . ARG A 1 205 ? -15.646 0.056 19.924 1.00 87.94 205 ARG A O 1
ATOM 1681 N N . LYS A 1 206 ? -17.284 -1.474 20.085 1.00 84.88 206 LYS A N 1
ATOM 1682 C CA . LYS A 1 206 ? -17.151 -1.977 18.704 1.00 84.88 206 LYS A CA 1
ATOM 1683 C C . LYS A 1 206 ? -17.415 -0.888 17.664 1.00 84.88 206 LYS A C 1
ATOM 1685 O O . LYS A 1 206 ? -16.611 -0.711 16.755 1.00 84.88 206 LYS A O 1
ATOM 1690 N N . TYR A 1 207 ? -18.471 -0.105 17.853 1.00 86.12 207 TYR A N 1
ATOM 1691 C CA . TYR A 1 207 ? -18.785 1.037 16.998 1.00 86.12 207 TYR A CA 1
ATOM 1692 C C . TYR A 1 207 ? -17.662 2.088 16.984 1.00 86.12 207 TYR A C 1
ATOM 1694 O O . TYR A 1 207 ? -17.285 2.601 15.931 1.00 86.12 207 TYR A O 1
ATOM 1702 N N . LEU A 1 208 ? -17.079 2.393 18.146 1.00 87.88 208 LEU A N 1
ATOM 1703 C CA . LEU A 1 208 ? -15.956 3.323 18.248 1.00 87.88 208 LEU A CA 1
ATOM 1704 C C . LEU A 1 208 ? -14.695 2.783 17.564 1.00 87.88 208 LEU A C 1
ATOM 1706 O O . LEU A 1 208 ? -14.008 3.555 16.897 1.00 87.88 208 LEU A O 1
ATOM 1710 N N . GLN A 1 209 ? -14.401 1.482 17.688 1.00 87.19 209 GLN A N 1
ATOM 1711 C CA . GLN A 1 209 ? -13.304 0.844 16.950 1.00 87.19 209 GLN A CA 1
ATOM 1712 C C . GLN A 1 209 ? -13.482 1.035 15.439 1.00 87.19 209 GLN A C 1
ATOM 1714 O O . GLN A 1 209 ? -12.563 1.518 14.780 1.00 87.19 209 GLN A O 1
ATOM 1719 N N . GLU A 1 210 ? -14.670 0.720 14.913 1.00 87.12 210 GLU A N 1
ATOM 1720 C CA . GLU A 1 210 ? -15.006 0.885 13.495 1.00 87.12 210 GLU A CA 1
ATOM 1721 C C . GLU A 1 210 ? -14.804 2.334 13.041 1.00 87.12 210 GLU A C 1
ATOM 1723 O O . GLU A 1 210 ? -14.080 2.594 12.081 1.00 87.12 210 GLU A O 1
ATOM 1728 N N . LYS A 1 211 ? -15.366 3.295 13.781 1.00 87.56 211 LYS A N 1
ATOM 1729 C CA . LYS A 1 211 ? -15.276 4.721 13.447 1.00 87.56 211 LYS A CA 1
ATOM 1730 C C . LYS A 1 211 ? -13.839 5.247 13.469 1.00 87.56 211 LYS A C 1
ATOM 1732 O O . LYS A 1 211 ? -13.480 6.091 12.650 1.00 87.56 211 LYS A O 1
AT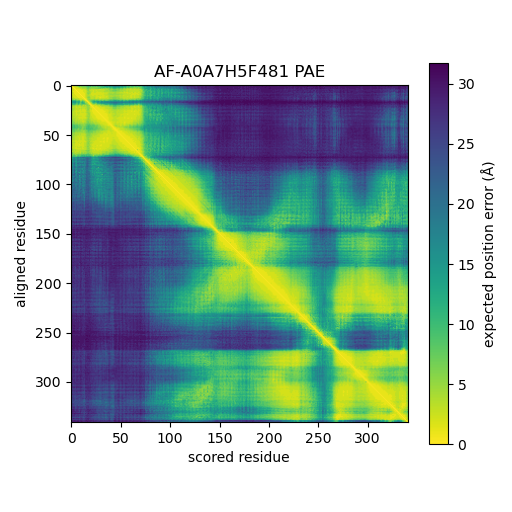OM 1737 N N . ILE A 1 212 ? -13.010 4.776 14.401 1.00 87.62 212 ILE A N 1
ATOM 1738 C CA . ILE A 1 212 ? -11.593 5.158 14.473 1.00 87.62 212 ILE A CA 1
ATOM 1739 C C . ILE A 1 212 ? -10.828 4.603 13.271 1.00 87.62 212 ILE A C 1
ATOM 1741 O O . ILE A 1 212 ? -10.108 5.362 12.624 1.00 87.62 212 ILE A O 1
ATOM 1745 N N . VAL A 1 213 ? -11.009 3.319 12.948 1.00 87.31 213 VAL A N 1
ATOM 1746 C CA . VAL A 1 213 ? -10.339 2.675 11.807 1.00 87.31 213 VAL A CA 1
ATOM 1747 C C . VAL A 1 213 ? -10.772 3.313 10.484 1.00 87.31 213 VAL A C 1
ATOM 1749 O O . VAL A 1 213 ? -9.916 3.619 9.656 1.00 87.31 213 VAL A O 1
ATOM 1752 N N . ASP A 1 214 ? -12.064 3.601 10.309 1.00 86.38 214 ASP A N 1
ATOM 1753 C CA . ASP A 1 214 ? -12.594 4.310 9.136 1.00 86.38 214 ASP A CA 1
ATOM 1754 C C . ASP A 1 214 ? -11.993 5.719 9.007 1.00 86.38 214 ASP A C 1
ATOM 1756 O O . ASP A 1 214 ? -11.491 6.100 7.948 1.00 86.38 214 ASP A O 1
ATOM 1760 N N . ASN A 1 215 ? -11.941 6.479 10.104 1.00 89.62 215 ASN A N 1
ATOM 1761 C CA . ASN A 1 215 ? -11.313 7.800 10.108 1.00 89.62 215 ASN A CA 1
ATOM 1762 C C . ASN A 1 215 ? -9.818 7.740 9.772 1.00 89.62 215 ASN A C 1
ATOM 1764 O O . ASN A 1 215 ? -9.324 8.590 9.029 1.00 89.62 215 ASN A O 1
ATOM 1768 N N . TRP A 1 216 ? -9.084 6.760 10.302 1.00 91.00 216 TRP A N 1
ATOM 1769 C CA . TRP A 1 216 ? -7.665 6.576 9.988 1.00 91.00 216 TRP A CA 1
ATOM 1770 C C . TRP A 1 216 ? -7.469 6.198 8.522 1.00 91.00 216 TRP A C 1
ATOM 1772 O O . TRP A 1 216 ? -6.650 6.821 7.851 1.00 91.00 216 TRP A O 1
ATOM 1782 N N . SER A 1 217 ? -8.270 5.263 8.006 1.00 87.75 217 SER A N 1
ATOM 1783 C CA . SER A 1 217 ? -8.265 4.863 6.596 1.00 87.75 217 SER A CA 1
ATOM 1784 C C . SER A 1 217 ? -8.543 6.053 5.665 1.00 87.75 217 SER A C 1
ATOM 1786 O O . SER A 1 217 ? -7.793 6.308 4.722 1.00 87.75 217 SER A O 1
ATOM 1788 N N . LYS A 1 218 ? -9.553 6.873 5.977 1.00 88.19 218 LYS A N 1
ATOM 1789 C CA . LYS A 1 218 ? -9.836 8.113 5.238 1.00 88.19 218 LYS A CA 1
ATOM 1790 C C . LYS A 1 218 ? -8.671 9.094 5.303 1.00 88.19 218 LYS A C 1
ATOM 1792 O O . LYS A 1 218 ? -8.293 9.650 4.276 1.00 88.19 218 LYS A O 1
ATOM 1797 N N . LYS A 1 219 ? -8.076 9.282 6.486 1.00 90.19 219 LYS A N 1
ATOM 1798 C CA . LYS A 1 219 ? -6.959 10.213 6.694 1.00 90.19 219 LYS A CA 1
ATOM 1799 C C . LYS A 1 219 ? -5.733 9.831 5.861 1.00 90.19 219 LYS A C 1
ATOM 1801 O O . LYS A 1 219 ? -5.157 10.714 5.236 1.00 90.19 219 LYS A O 1
ATOM 1806 N N . ILE A 1 220 ? -5.356 8.550 5.802 1.00 87.56 220 ILE A N 1
ATOM 1807 C CA . ILE A 1 220 ? -4.176 8.107 5.032 1.00 87.56 220 ILE A CA 1
ATOM 1808 C C . ILE A 1 220 ? -4.353 8.232 3.509 1.00 87.56 220 ILE A C 1
ATOM 1810 O O . ILE A 1 220 ? -3.375 8.352 2.768 1.00 87.56 220 ILE A O 1
ATOM 1814 N N . ASN A 1 221 ? -5.600 8.237 3.036 1.00 83.50 221 ASN A N 1
ATOM 1815 C CA . ASN A 1 221 ? -5.926 8.433 1.626 1.00 83.50 221 ASN A CA 1
ATOM 1816 C C . ASN A 1 221 ? -5.842 9.912 1.199 1.00 83.50 221 ASN A C 1
ATOM 1818 O O . ASN A 1 221 ? -5.812 10.202 0.001 1.00 83.50 221 ASN A O 1
ATOM 1822 N N . LEU A 1 222 ? -5.763 10.857 2.146 1.00 86.44 222 LEU A N 1
ATOM 1823 C CA . LEU A 1 222 ? -5.621 12.281 1.842 1.00 86.44 222 LEU A CA 1
ATOM 1824 C C . LEU A 1 222 ? -4.234 12.591 1.265 1.00 86.44 222 LEU A C 1
ATOM 1826 O O . LEU A 1 222 ? -3.204 12.196 1.810 1.00 86.44 222 LEU A O 1
ATOM 1830 N N . SER A 1 223 ? -4.195 13.400 0.204 1.00 83.31 223 SER A N 1
ATOM 1831 C CA . SER A 1 223 ? -2.934 13.873 -0.385 1.00 83.31 223 SER A CA 1
ATOM 1832 C C . SER A 1 223 ? -2.068 14.650 0.614 1.00 83.31 223 SER A C 1
ATOM 1834 O O . SER A 1 223 ? -0.849 14.534 0.573 1.00 83.31 223 SER A O 1
ATOM 1836 N N . SER A 1 224 ? -2.676 15.406 1.535 1.00 85.62 224 SER A N 1
ATOM 1837 C CA . SER A 1 224 ? -1.951 16.139 2.584 1.00 85.62 224 SER A CA 1
ATOM 1838 C C . SER A 1 224 ? -1.229 15.208 3.557 1.00 85.62 224 SER A C 1
ATOM 1840 O O . SER A 1 224 ? -0.102 15.485 3.953 1.00 85.62 224 SER A O 1
ATOM 1842 N N . PHE A 1 225 ? -1.843 14.074 3.900 1.00 87.31 225 PHE A N 1
ATOM 1843 C CA . PHE A 1 225 ? -1.214 13.067 4.745 1.00 87.31 225 PHE A CA 1
ATOM 1844 C C . PHE A 1 225 ? 0.001 12.445 4.059 1.00 87.31 225 PHE A C 1
ATOM 1846 O O . PHE A 1 225 ? 1.042 12.265 4.678 1.00 87.31 225 PHE A O 1
ATOM 1853 N N . GLN A 1 226 ? -0.117 12.156 2.765 1.00 84.88 226 GLN A N 1
ATOM 1854 C CA . GLN A 1 226 ? 0.970 11.565 1.988 1.00 84.88 226 GLN A CA 1
ATOM 1855 C C . GLN A 1 226 ? 2.152 12.521 1.830 1.00 84.88 226 GLN A C 1
ATOM 1857 O O . GLN A 1 226 ? 3.288 12.088 1.969 1.00 84.88 226 GLN A O 1
ATOM 1862 N N . LYS A 1 227 ? 1.902 13.821 1.625 1.00 84.06 227 LYS A N 1
ATOM 1863 C CA . LYS A 1 227 ? 2.961 14.844 1.647 1.00 84.06 227 LYS A CA 1
ATOM 1864 C C . LYS A 1 227 ? 3.673 14.891 2.996 1.00 84.06 227 LYS A C 1
ATOM 1866 O O . LYS A 1 227 ? 4.898 14.856 3.045 1.00 84.06 227 LYS A O 1
ATOM 1871 N N . LYS A 1 228 ? 2.900 14.849 4.085 1.00 86.38 228 LYS A N 1
ATOM 1872 C CA . LYS A 1 228 ? 3.431 14.853 5.450 1.00 86.38 228 LYS A CA 1
ATOM 1873 C C . LYS A 1 228 ? 4.408 13.701 5.718 1.00 86.38 228 LYS A C 1
ATOM 1875 O O . LYS A 1 228 ? 5.358 13.906 6.462 1.00 86.38 228 LYS A O 1
ATOM 1880 N N . ILE A 1 229 ? 4.217 12.529 5.096 1.00 84.88 229 ILE A N 1
ATOM 1881 C CA . ILE A 1 229 ? 5.174 11.410 5.189 1.00 84.88 229 ILE A CA 1
ATOM 1882 C C . ILE A 1 229 ? 6.571 11.872 4.755 1.00 84.88 229 ILE A C 1
ATOM 1884 O O . ILE A 1 229 ? 7.533 11.643 5.473 1.00 84.88 229 ILE A O 1
ATOM 1888 N N . PHE A 1 230 ? 6.684 12.558 3.616 1.00 79.81 230 PHE A N 1
ATOM 1889 C CA . PHE A 1 230 ? 7.970 12.998 3.065 1.00 79.81 230 PHE A CA 1
ATOM 1890 C C . PHE A 1 230 ? 8.558 14.230 3.763 1.00 79.81 230 PHE A C 1
ATOM 1892 O O . PHE A 1 230 ? 9.765 14.464 3.709 1.00 79.81 230 PHE A O 1
ATOM 1899 N N . GLU A 1 231 ? 7.715 15.028 4.410 1.00 80.44 231 GLU A N 1
ATOM 1900 C CA . GLU A 1 231 ? 8.134 16.225 5.141 1.00 80.44 231 GLU A CA 1
ATOM 1901 C C . GLU A 1 231 ? 8.684 15.902 6.538 1.00 80.44 231 GLU A C 1
ATOM 1903 O O . GLU A 1 231 ? 9.499 16.675 7.051 1.00 80.44 231 GLU A O 1
ATOM 1908 N N . ASP A 1 232 ? 8.292 14.760 7.109 1.00 80.38 232 ASP A N 1
ATOM 1909 C CA . ASP A 1 232 ? 8.662 14.313 8.450 1.00 80.38 232 ASP A CA 1
ATOM 1910 C C . ASP A 1 232 ? 10.182 14.124 8.622 1.00 80.38 232 ASP A C 1
ATOM 1912 O O . ASP A 1 232 ? 10.854 13.452 7.835 1.00 80.38 232 ASP A O 1
ATOM 1916 N N . GLU A 1 233 ? 10.746 14.729 9.671 1.00 66.25 233 GLU A N 1
ATOM 1917 C CA . GLU A 1 233 ? 12.190 14.696 9.935 1.00 66.25 233 GLU A CA 1
ATOM 1918 C C . GLU A 1 233 ? 12.702 13.290 10.260 1.00 66.25 233 GLU A C 1
ATOM 1920 O O . GLU A 1 233 ? 13.795 12.922 9.824 1.00 66.25 233 GLU A O 1
ATOM 1925 N N . ALA A 1 234 ? 11.923 12.469 10.970 1.00 60.56 234 ALA A N 1
ATOM 1926 C CA . ALA A 1 234 ? 12.317 11.096 11.271 1.00 60.56 234 ALA A CA 1
ATOM 1927 C C . ALA A 1 234 ? 12.288 10.229 10.005 1.00 60.56 234 ALA A C 1
ATOM 1929 O O . ALA A 1 234 ? 13.156 9.370 9.823 1.00 60.56 234 ALA A O 1
ATOM 1930 N N . PHE A 1 235 ? 11.340 10.492 9.102 1.00 68.81 235 PHE A N 1
ATOM 1931 C CA . PHE A 1 235 ? 11.288 9.883 7.775 1.00 68.81 235 PHE A CA 1
ATOM 1932 C C . PHE A 1 235 ? 12.513 10.274 6.931 1.00 68.81 235 PHE A C 1
ATOM 1934 O O . PHE A 1 235 ? 13.164 9.397 6.358 1.00 68.81 235 PHE A O 1
ATOM 1941 N N . LYS A 1 236 ? 12.909 11.554 6.934 1.00 69.88 236 LYS A N 1
ATOM 1942 C CA . LYS A 1 236 ? 14.132 12.038 6.263 1.00 69.88 236 LYS A CA 1
ATOM 1943 C C . LYS A 1 236 ? 15.403 11.404 6.834 1.00 69.88 236 LYS A C 1
ATOM 1945 O O . LYS A 1 236 ? 16.249 10.953 6.069 1.00 69.88 236 LYS A O 1
ATOM 1950 N N . ILE A 1 237 ? 15.536 11.301 8.156 1.00 63.31 237 ILE A N 1
ATOM 1951 C CA . ILE A 1 237 ? 16.706 10.670 8.795 1.00 63.31 237 ILE A CA 1
ATOM 1952 C C . ILE A 1 237 ? 16.782 9.173 8.456 1.00 63.31 237 ILE A C 1
ATOM 1954 O O . ILE A 1 237 ? 17.853 8.662 8.133 1.00 63.31 237 ILE A O 1
ATOM 1958 N N . ALA A 1 238 ? 15.651 8.466 8.476 1.00 64.38 238 ALA A N 1
ATOM 1959 C CA . ALA A 1 238 ? 15.608 7.041 8.157 1.00 64.38 238 ALA A CA 1
ATOM 1960 C C . ALA A 1 238 ? 15.867 6.744 6.666 1.00 64.38 238 ALA A C 1
ATOM 1962 O O . ALA A 1 238 ? 16.483 5.726 6.344 1.00 64.38 238 ALA A O 1
ATOM 1963 N N . MET A 1 239 ? 15.438 7.629 5.758 1.00 63.62 239 MET A N 1
ATOM 1964 C CA . MET A 1 239 ? 15.832 7.580 4.342 1.00 63.62 239 MET A CA 1
ATOM 1965 C C . MET A 1 239 ? 17.343 7.682 4.172 1.00 63.62 239 MET A C 1
ATOM 1967 O O . MET A 1 239 ? 17.951 6.941 3.395 1.00 63.62 239 MET A O 1
ATOM 1971 N N . LEU A 1 240 ? 17.930 8.647 4.880 1.00 60.75 240 LEU A N 1
ATOM 1972 C CA . LEU A 1 240 ? 19.342 8.947 4.802 1.00 60.75 240 LEU A CA 1
ATOM 1973 C C . LEU A 1 240 ? 20.140 7.693 5.185 1.00 60.75 240 LEU A C 1
ATOM 1975 O O . LEU A 1 240 ? 20.818 7.156 4.306 1.00 60.75 240 LEU A O 1
ATOM 1979 N N . ASP A 1 241 ? 19.930 7.134 6.383 1.00 59.97 241 ASP A N 1
ATOM 1980 C CA . ASP A 1 241 ? 20.657 5.952 6.888 1.00 59.97 241 ASP A CA 1
ATOM 1981 C C . ASP A 1 241 ? 20.648 4.755 5.900 1.00 59.97 241 ASP A C 1
ATOM 1983 O O . ASP A 1 241 ? 21.684 4.118 5.681 1.00 59.97 241 ASP A O 1
ATOM 1987 N N . TYR A 1 242 ? 19.523 4.469 5.227 1.00 62.19 242 TYR A N 1
ATOM 1988 C CA . TYR A 1 242 ? 19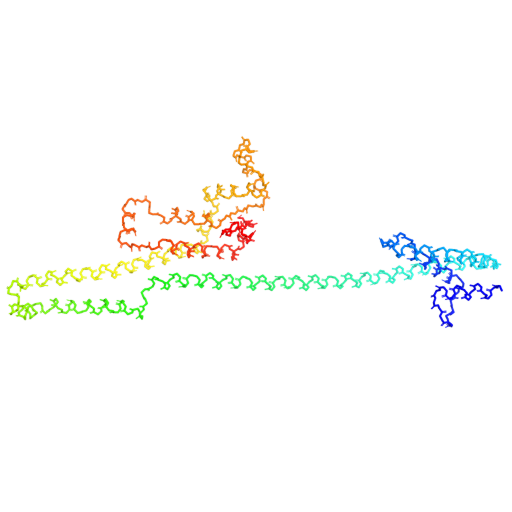.450 3.370 4.249 1.00 62.19 242 TYR A CA 1
ATOM 1989 C C . TYR A 1 242 ? 20.202 3.670 2.939 1.00 62.19 242 TYR A C 1
ATOM 1991 O O . TYR A 1 242 ? 20.878 2.802 2.374 1.00 62.19 242 TYR A O 1
ATOM 1999 N N . SER A 1 243 ? 20.127 4.910 2.453 1.00 57.84 243 SER A N 1
ATOM 2000 C CA . SER A 1 243 ? 20.826 5.328 1.232 1.00 57.84 243 SER A CA 1
ATOM 2001 C C . SER A 1 243 ? 22.358 5.284 1.373 1.00 57.84 243 SER A C 1
ATOM 2003 O O . SER A 1 243 ? 23.051 4.963 0.403 1.00 57.84 243 SER A O 1
ATOM 2005 N N . GLY A 1 244 ? 22.885 5.529 2.581 1.00 57.19 244 GLY A N 1
ATOM 2006 C CA . GLY A 1 244 ? 24.310 5.364 2.900 1.00 57.19 244 GLY A CA 1
ATOM 2007 C C . GLY A 1 244 ? 24.759 3.902 2.859 1.00 57.19 244 GLY A C 1
ATOM 2008 O O . GLY A 1 244 ? 25.748 3.580 2.198 1.00 57.19 244 GLY A O 1
ATOM 2009 N N . TYR A 1 245 ? 23.969 3.005 3.461 1.00 56.09 245 TYR A N 1
ATOM 2010 C CA . TYR A 1 245 ? 24.262 1.568 3.511 1.00 56.09 245 TYR A CA 1
ATOM 2011 C C . TYR A 1 245 ? 24.402 0.942 2.115 1.00 56.09 245 TYR A C 1
ATOM 2013 O O . TYR A 1 245 ? 25.364 0.225 1.842 1.00 56.09 245 TYR A O 1
ATOM 2021 N N . ARG A 1 246 ? 23.494 1.257 1.180 1.00 54.38 246 ARG A N 1
ATOM 2022 C CA . ARG A 1 246 ? 23.539 0.701 -0.188 1.00 54.38 246 ARG A CA 1
ATOM 2023 C C . ARG A 1 246 ? 24.770 1.151 -0.986 1.00 54.38 246 ARG A C 1
ATOM 2025 O O . ARG A 1 246 ? 25.185 0.455 -1.906 1.00 54.38 246 ARG A O 1
ATOM 2032 N N . ARG A 1 247 ? 25.359 2.301 -0.645 1.00 56.47 247 ARG A N 1
ATOM 2033 C CA . ARG A 1 247 ? 26.588 2.814 -1.274 1.00 56.47 247 ARG A CA 1
ATOM 2034 C C . ARG A 1 247 ? 27.866 2.255 -0.631 1.00 56.47 247 ARG A C 1
ATOM 2036 O O . ARG A 1 247 ? 28.950 2.688 -1.011 1.00 56.47 247 ARG A O 1
ATOM 2043 N N . GLY A 1 248 ? 27.751 1.326 0.325 1.00 54.38 248 GLY A N 1
ATOM 2044 C CA . GLY A 1 248 ? 28.889 0.727 1.024 1.00 54.38 248 GLY A CA 1
ATOM 2045 C C . GLY A 1 248 ? 29.637 1.698 1.941 1.00 54.38 248 GLY A C 1
ATOM 2046 O O . GLY A 1 248 ? 30.779 1.422 2.290 1.00 54.38 248 GLY A O 1
ATOM 2047 N N . ARG A 1 249 ? 29.024 2.832 2.311 1.00 52.62 249 ARG A N 1
ATOM 2048 C CA . ARG A 1 249 ? 29.640 3.852 3.173 1.00 52.62 249 ARG A CA 1
ATOM 2049 C C . ARG A 1 249 ? 29.003 3.829 4.552 1.00 52.62 249 ARG A C 1
ATOM 2051 O O . ARG A 1 249 ? 27.774 3.789 4.671 1.00 52.62 249 ARG A O 1
ATOM 2058 N N . LYS A 1 250 ? 29.829 3.843 5.592 1.00 52.50 250 LYS A N 1
ATOM 2059 C CA . LYS A 1 250 ? 29.365 3.910 6.977 1.00 52.50 250 LYS A CA 1
ATOM 2060 C C . LYS A 1 250 ? 29.034 5.356 7.329 1.00 52.50 250 LYS A C 1
ATOM 2062 O O . LYS A 1 250 ? 29.567 6.297 6.754 1.00 52.50 250 LYS A O 1
ATOM 2067 N N . LYS A 1 251 ? 28.151 5.537 8.311 1.00 50.59 251 LYS A N 1
ATOM 2068 C CA . LYS A 1 251 ? 27.779 6.855 8.856 1.00 50.59 251 LYS A CA 1
ATOM 2069 C C . LYS A 1 251 ? 28.989 7.644 9.380 1.00 50.59 251 LYS A C 1
ATOM 2071 O O . LYS A 1 251 ? 28.962 8.866 9.383 1.00 50.59 251 LYS A O 1
ATOM 2076 N N . GLU A 1 252 ? 30.032 6.922 9.780 1.00 55.44 252 GLU A N 1
ATOM 2077 C CA . GLU A 1 252 ? 31.320 7.424 10.269 1.00 55.44 252 GLU A CA 1
ATOM 2078 C C . GLU A 1 252 ? 32.180 8.071 9.168 1.00 55.44 252 GLU A C 1
ATOM 2080 O O . GLU A 1 252 ? 33.058 8.864 9.483 1.00 55.44 252 GLU A O 1
ATOM 2085 N N . ASP A 1 253 ? 31.901 7.796 7.887 1.00 52.50 253 ASP A N 1
ATOM 2086 C CA . ASP A 1 253 ? 32.673 8.317 6.748 1.00 52.50 253 ASP A CA 1
ATOM 2087 C C . ASP A 1 253 ? 32.270 9.754 6.346 1.00 52.50 253 ASP A C 1
ATOM 2089 O O . ASP A 1 253 ? 32.713 10.257 5.311 1.00 52.50 253 ASP A O 1
ATOM 2093 N N . TYR A 1 254 ? 31.382 10.405 7.106 1.00 52.03 254 TYR A N 1
ATOM 2094 C CA . TYR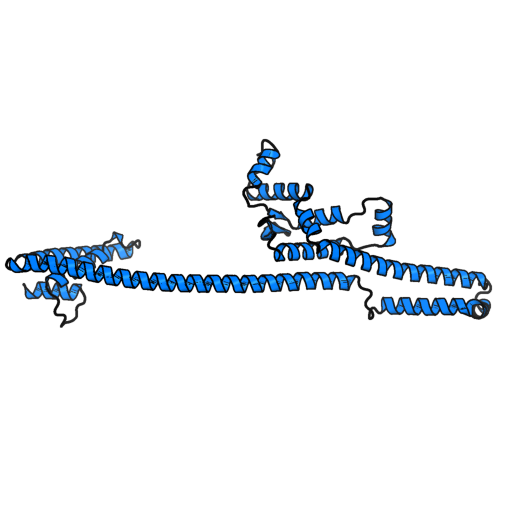 A 1 254 ? 30.862 11.740 6.802 1.00 52.03 254 TYR A CA 1
ATOM 2095 C C . TYR A 1 254 ? 31.298 12.749 7.868 1.00 52.03 254 TYR A C 1
ATOM 2097 O O . TYR A 1 254 ? 30.945 12.614 9.038 1.00 52.03 254 TYR A O 1
ATOM 2105 N N . GLU A 1 255 ? 32.008 13.801 7.449 1.00 45.91 255 GLU A N 1
ATOM 2106 C CA . GLU A 1 255 ? 32.546 14.839 8.345 1.00 45.91 255 GLU A CA 1
ATOM 2107 C C . GLU A 1 255 ? 31.444 15.720 8.965 1.00 45.91 255 GLU A C 1
ATOM 2109 O O . GLU A 1 255 ? 31.651 16.359 9.996 1.00 45.91 255 GLU A O 1
ATOM 2114 N N . SER A 1 256 ? 30.238 15.741 8.380 1.00 49.22 256 SER A N 1
ATOM 2115 C CA . SER A 1 256 ? 29.065 16.408 8.958 1.00 49.22 256 SER A CA 1
ATOM 2116 C C . SER A 1 256 ? 27.729 15.869 8.420 1.00 49.22 256 SER A C 1
ATOM 2118 O O . SER A 1 256 ? 27.623 15.410 7.279 1.00 49.22 256 SER A O 1
ATOM 2120 N N . PHE A 1 257 ? 26.662 15.983 9.225 1.00 44.84 257 PHE A N 1
ATOM 2121 C CA . PHE A 1 257 ? 25.286 15.625 8.830 1.00 44.84 257 PHE A CA 1
ATOM 2122 C C . PHE A 1 257 ? 24.806 16.410 7.592 1.00 44.84 257 PHE A C 1
ATOM 2124 O O . PHE A 1 257 ? 24.050 15.887 6.773 1.00 44.84 257 PHE A O 1
ATOM 2131 N N . SER A 1 258 ? 25.280 17.647 7.413 1.00 47.53 258 SER A N 1
ATOM 2132 C CA . SER A 1 258 ? 24.961 18.487 6.255 1.00 47.53 258 SER A CA 1
ATOM 2133 C C . SER A 1 258 ? 25.619 17.992 4.961 1.00 47.53 258 SER A C 1
ATOM 2135 O O . SER A 1 258 ? 24.989 18.050 3.904 1.00 47.53 258 SER A O 1
ATOM 2137 N N . GLU A 1 259 ? 26.835 17.440 5.018 1.00 45.78 259 GLU A N 1
ATOM 2138 C CA . GLU A 1 259 ? 27.505 16.853 3.849 1.00 45.78 259 GLU A CA 1
ATOM 2139 C C . GLU A 1 259 ? 26.824 15.554 3.388 1.00 45.78 259 GLU A C 1
ATOM 2141 O O . GLU A 1 259 ? 26.624 15.332 2.188 1.00 45.78 259 GLU A O 1
ATOM 2146 N N . TYR A 1 260 ? 26.371 14.735 4.339 1.00 48.81 260 TYR A N 1
ATOM 2147 C CA . TYR A 1 260 ? 25.564 13.549 4.057 1.00 48.81 260 TYR A CA 1
ATOM 2148 C C . TYR A 1 260 ? 24.234 13.901 3.377 1.00 48.81 260 TYR A C 1
ATOM 2150 O O . TYR A 1 260 ? 23.843 13.273 2.387 1.00 48.81 260 TYR A O 1
ATOM 2158 N N . HIS A 1 261 ? 23.571 14.956 3.855 1.00 43.78 261 HIS A N 1
ATOM 2159 C CA . HIS A 1 261 ? 22.295 15.421 3.317 1.00 43.78 261 HIS A CA 1
ATOM 2160 C C . HIS A 1 261 ? 22.425 16.038 1.910 1.00 43.78 261 HIS A C 1
ATOM 2162 O O . HIS A 1 261 ? 21.513 15.899 1.090 1.00 43.78 261 HIS A O 1
ATOM 2168 N N . ARG A 1 262 ? 23.571 16.667 1.606 1.00 47.56 262 ARG A N 1
ATOM 2169 C CA . ARG A 1 262 ? 23.869 17.312 0.314 1.00 47.56 262 ARG A CA 1
ATOM 2170 C C . ARG A 1 262 ? 24.290 16.333 -0.797 1.00 47.56 262 ARG A C 1
ATOM 2172 O O . ARG A 1 262 ? 24.139 16.656 -1.965 1.00 47.56 262 ARG A O 1
ATOM 2179 N N . ARG A 1 263 ? 24.799 15.137 -0.461 1.00 46.09 263 ARG A N 1
ATOM 2180 C CA . ARG A 1 263 ? 25.195 14.091 -1.444 1.00 46.09 263 ARG A CA 1
ATOM 2181 C C . ARG A 1 263 ? 24.155 12.981 -1.655 1.00 46.09 263 ARG A C 1
ATOM 2183 O O . ARG A 1 263 ? 24.272 12.157 -2.567 1.00 46.09 263 ARG A O 1
ATOM 2190 N N . THR A 1 264 ? 23.149 12.904 -0.794 1.00 48.75 264 THR A N 1
ATOM 2191 C CA . THR A 1 264 ? 21.980 12.014 -0.949 1.00 48.75 264 THR A CA 1
ATOM 2192 C C . THR A 1 264 ? 20.849 12.678 -1.736 1.00 48.75 264 THR A C 1
ATOM 2194 O O . THR A 1 264 ? 19.985 11.985 -2.264 1.00 48.75 264 THR A O 1
ATOM 2197 N N . THR A 1 265 ? 20.909 14.001 -1.896 1.00 48.16 265 THR A N 1
ATOM 2198 C CA . THR A 1 265 ? 20.007 14.814 -2.724 1.00 48.16 265 THR A CA 1
ATOM 2199 C C . THR A 1 265 ? 20.234 14.660 -4.235 1.00 48.16 265 THR A C 1
ATOM 2201 O O . THR A 1 265 ? 19.390 15.112 -5.002 1.00 48.16 265 THR A O 1
ATOM 2204 N N . ASP A 1 266 ? 21.269 13.930 -4.676 1.00 49.94 266 ASP A N 1
ATOM 2205 C CA . ASP A 1 266 ? 21.529 13.570 -6.087 1.00 49.94 266 ASP A CA 1
ATOM 2206 C C . ASP A 1 266 ? 20.555 12.496 -6.649 1.00 49.94 266 ASP A C 1
ATOM 2208 O O . ASP A 1 266 ? 20.936 11.555 -7.347 1.00 49.94 266 ASP A O 1
ATOM 2212 N N . GLY A 1 267 ? 19.261 12.616 -6.339 1.00 53.84 267 GLY A N 1
ATOM 2213 C CA . GLY A 1 267 ? 18.168 12.022 -7.123 1.00 53.84 267 GLY A CA 1
ATOM 2214 C C . GLY A 1 267 ? 17.854 10.537 -6.911 1.00 53.84 267 GLY A C 1
ATOM 2215 O O . GLY A 1 267 ? 17.038 9.984 -7.643 1.00 53.84 267 GLY A O 1
ATOM 2216 N N . ASN A 1 268 ? 18.459 9.864 -5.928 1.00 61.28 268 ASN A N 1
ATOM 2217 C CA . ASN A 1 268 ? 18.230 8.435 -5.678 1.00 61.28 268 ASN A CA 1
ATOM 2218 C C . ASN A 1 268 ? 18.030 8.142 -4.183 1.00 61.28 268 ASN A C 1
ATOM 2220 O O . ASN A 1 268 ? 18.811 7.410 -3.570 1.00 61.28 268 ASN A O 1
ATOM 2224 N N . THR A 1 269 ? 16.987 8.723 -3.596 1.00 75.81 269 THR A N 1
ATOM 2225 C CA . THR A 1 269 ? 16.617 8.484 -2.197 1.00 75.81 269 THR A CA 1
ATOM 2226 C C . THR A 1 269 ? 15.804 7.197 -2.076 1.00 75.81 269 THR A C 1
ATOM 2228 O O . THR A 1 269 ? 14.872 6.969 -2.852 1.00 75.81 269 THR A O 1
ATOM 2231 N N . TYR A 1 270 ? 16.155 6.353 -1.106 1.00 80.31 270 TYR A N 1
ATOM 2232 C CA . TYR A 1 270 ? 15.476 5.085 -0.843 1.00 80.31 270 TYR A CA 1
ATOM 2233 C C . TYR A 1 270 ? 15.011 5.014 0.609 1.00 80.31 270 TYR A C 1
ATOM 2235 O O . TYR A 1 270 ? 15.648 5.584 1.490 1.00 80.31 270 TYR A O 1
ATOM 2243 N N . PHE A 1 271 ? 13.942 4.269 0.869 1.00 83.44 271 PHE A N 1
ATOM 2244 C CA . PHE A 1 271 ? 13.503 3.947 2.224 1.00 83.44 271 PHE A CA 1
ATOM 2245 C C . PHE A 1 271 ? 12.977 2.516 2.313 1.00 83.44 271 PHE A C 1
ATOM 2247 O O . PHE A 1 271 ? 12.563 1.920 1.317 1.00 83.44 271 PHE A O 1
ATOM 2254 N N . LEU A 1 272 ? 12.996 1.974 3.527 1.00 85.62 272 LEU A N 1
ATOM 2255 C CA . LEU A 1 272 ? 12.439 0.664 3.836 1.00 85.62 272 LEU A CA 1
ATOM 2256 C C . LEU A 1 272 ? 10.982 0.769 4.271 1.00 85.62 272 LEU A C 1
ATOM 2258 O O . LEU A 1 272 ? 10.551 1.755 4.869 1.00 85.62 272 LEU A O 1
ATOM 2262 N N . GLU A 1 273 ? 10.231 -0.294 4.038 1.00 85.38 273 GLU A N 1
ATOM 2263 C CA . GLU A 1 273 ? 8.846 -0.436 4.475 1.00 85.38 273 GLU A CA 1
ATOM 2264 C C . GLU A 1 273 ? 8.648 -0.160 5.982 1.00 85.38 273 GLU A C 1
ATOM 2266 O O . GLU A 1 273 ? 7.659 0.467 6.374 1.00 85.38 273 GLU A O 1
ATOM 2271 N N . SER A 1 274 ? 9.618 -0.523 6.831 1.00 85.94 274 SER A N 1
ATOM 2272 C CA . SER A 1 274 ? 9.593 -0.236 8.274 1.00 85.94 274 SER A CA 1
ATOM 2273 C C . SER A 1 274 ? 9.538 1.253 8.615 1.00 85.94 274 SER A C 1
ATOM 2275 O O . SER A 1 274 ? 9.043 1.624 9.684 1.00 85.94 274 SER A O 1
ATOM 2277 N N . VAL A 1 275 ? 9.990 2.127 7.716 1.00 86.50 275 VAL A N 1
ATOM 2278 C CA . VAL A 1 275 ? 9.928 3.577 7.911 1.00 86.50 275 VAL A CA 1
ATOM 2279 C C . VAL A 1 275 ? 8.474 4.064 7.887 1.00 86.50 275 VAL A C 1
ATOM 2281 O O . VAL A 1 275 ? 8.087 4.861 8.742 1.00 86.50 275 VAL A O 1
ATOM 2284 N N . ILE A 1 276 ? 7.629 3.517 7.004 1.00 87.88 276 ILE A N 1
ATOM 2285 C CA . ILE A 1 276 ? 6.184 3.813 6.993 1.00 87.88 276 ILE A CA 1
ATOM 2286 C C . ILE A 1 276 ? 5.542 3.335 8.298 1.00 87.88 276 ILE A C 1
ATOM 2288 O O . ILE A 1 276 ? 4.744 4.055 8.896 1.00 87.88 276 ILE A O 1
ATOM 2292 N N . THR A 1 277 ? 5.922 2.155 8.793 1.00 87.75 277 THR A N 1
ATOM 2293 C CA . THR A 1 277 ? 5.422 1.636 10.076 1.00 87.75 277 THR A CA 1
ATOM 2294 C C . THR A 1 277 ? 5.802 2.546 11.246 1.00 87.75 277 THR A C 1
ATOM 2296 O O . THR A 1 277 ? 4.975 2.812 12.119 1.00 87.75 277 THR A O 1
ATOM 2299 N N . LYS A 1 278 ? 7.036 3.067 11.276 1.00 87.31 278 LYS A N 1
ATOM 2300 C CA . LYS A 1 278 ? 7.476 4.038 12.293 1.00 87.31 278 LYS A CA 1
ATOM 2301 C C . LYS A 1 278 ? 6.682 5.343 12.210 1.00 87.31 278 LYS A C 1
ATOM 2303 O O . LYS A 1 278 ? 6.226 5.825 13.245 1.00 87.31 278 LYS A O 1
ATOM 2308 N N . PHE A 1 279 ? 6.448 5.853 11.004 1.00 89.00 279 PHE A N 1
ATOM 2309 C CA . PHE A 1 279 ? 5.629 7.046 10.790 1.00 89.00 279 PHE A CA 1
ATOM 2310 C C . PHE A 1 279 ? 4.181 6.843 11.267 1.00 89.00 279 PHE A C 1
ATOM 2312 O O . PHE A 1 279 ? 3.644 7.662 12.012 1.00 89.00 279 PHE A O 1
ATOM 2319 N N . LEU A 1 280 ? 3.556 5.711 10.925 1.00 89.75 280 LEU A N 1
ATOM 2320 C CA . LEU A 1 280 ? 2.219 5.347 11.411 1.00 89.75 280 LEU A CA 1
ATOM 2321 C C . LEU A 1 280 ? 2.166 5.273 12.938 1.00 89.75 280 LEU A C 1
ATOM 2323 O O . LEU A 1 280 ? 1.233 5.794 13.553 1.00 89.75 280 LEU A O 1
ATOM 2327 N N . ASN A 1 281 ? 3.184 4.665 13.553 1.00 88.06 281 ASN A 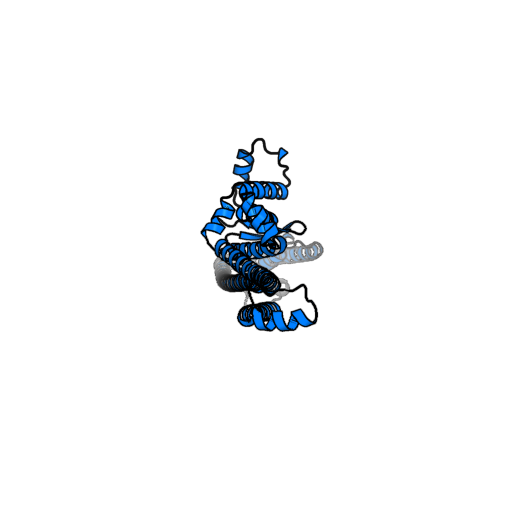N 1
ATOM 2328 C CA . ASN A 1 281 ? 3.317 4.635 15.003 1.00 88.06 281 ASN A CA 1
ATOM 2329 C C . ASN A 1 281 ? 3.356 6.053 15.576 1.00 88.06 281 ASN A C 1
ATOM 2331 O O . ASN A 1 281 ? 2.642 6.315 16.533 1.00 88.06 281 ASN A O 1
ATOM 2335 N N . GLN A 1 282 ? 4.131 6.974 15.015 1.00 87.94 282 GLN A N 1
ATOM 2336 C CA . GLN A 1 282 ? 4.218 8.347 15.525 1.00 87.94 282 GLN A CA 1
ATOM 2337 C C . GLN A 1 282 ? 2.905 9.121 15.350 1.00 87.94 282 GLN A C 1
ATOM 2339 O O . GLN A 1 282 ? 2.451 9.794 16.275 1.00 87.94 282 GLN A O 1
ATOM 2344 N N . GLU A 1 283 ? 2.264 8.995 14.190 1.00 89.19 283 GLU A N 1
ATOM 2345 C CA . GLU A 1 283 ? 1.094 9.797 13.830 1.00 89.19 283 GLU A CA 1
ATOM 2346 C C . GLU A 1 283 ? -0.203 9.323 14.504 1.00 89.19 283 GLU A C 1
ATOM 2348 O O . GLU A 1 283 ? -1.076 10.142 14.809 1.00 89.19 283 GLU A O 1
ATOM 2353 N N . PHE A 1 284 ? -0.341 8.015 14.746 1.00 89.25 284 PHE A N 1
ATOM 2354 C CA . PHE A 1 284 ? -1.545 7.406 15.328 1.00 89.25 284 PHE A CA 1
ATOM 2355 C C . PHE A 1 284 ? -1.355 6.904 16.767 1.00 89.25 284 PHE A C 1
ATOM 2357 O O . PHE A 1 284 ? -2.311 6.426 17.392 1.00 89.25 284 PHE A O 1
ATOM 2364 N N . SER A 1 285 ? -0.153 7.028 17.338 1.00 85.38 285 SER A N 1
ATOM 2365 C CA . SER A 1 285 ? 0.028 6.749 18.763 1.00 85.38 285 SER A CA 1
ATOM 2366 C C . SER A 1 285 ? -0.693 7.775 19.635 1.00 85.38 285 SER A C 1
ATOM 2368 O O . SER A 1 285 ? -0.748 8.964 19.314 1.00 85.38 285 SER A O 1
ATOM 2370 N N . PRO A 1 286 ? -1.239 7.329 20.776 1.00 84.44 286 PRO A N 1
ATOM 2371 C CA . PRO A 1 286 ? -1.877 8.211 21.732 1.00 84.44 286 PRO A CA 1
ATOM 2372 C C . PRO A 1 286 ? -0.832 9.177 22.291 1.00 84.44 286 PRO A C 1
ATOM 2374 O O . PRO A 1 286 ? 0.173 8.748 22.860 1.00 84.44 286 PRO A O 1
ATOM 2377 N N . LYS A 1 287 ? -1.083 10.479 22.135 1.00 85.75 287 LYS A N 1
ATOM 2378 C CA . LYS A 1 287 ? -0.164 11.533 22.590 1.00 85.75 287 LYS A CA 1
ATOM 2379 C C . LYS A 1 287 ? -0.202 11.702 24.107 1.00 85.75 287 LYS A C 1
ATOM 2381 O O . LYS A 1 287 ? 0.823 11.955 24.730 1.00 85.75 287 LYS A O 1
ATOM 2386 N N . ASN A 1 288 ? -1.376 11.492 24.704 1.00 90.31 288 ASN A N 1
ATOM 2387 C CA . ASN A 1 288 ? -1.611 11.715 26.126 1.00 90.31 288 ASN A CA 1
ATOM 2388 C C . ASN A 1 288 ? -1.881 10.403 26.878 1.00 90.31 288 ASN A C 1
ATOM 2390 O O . ASN A 1 288 ? -2.354 9.413 26.315 1.00 90.31 288 ASN A O 1
ATOM 2394 N N . ARG A 1 289 ? -1.621 10.397 28.195 1.00 85.31 289 ARG A N 1
ATOM 2395 C CA . ARG A 1 289 ? -1.845 9.223 29.066 1.00 85.31 289 ARG A CA 1
ATOM 2396 C C . ARG A 1 289 ? -3.301 8.743 29.048 1.00 85.31 289 ARG A C 1
ATOM 2398 O O . ARG A 1 289 ? -3.533 7.538 29.077 1.00 85.31 289 ARG A O 1
ATOM 2405 N N . ILE A 1 290 ? -4.255 9.672 28.963 1.00 82.06 290 ILE A N 1
ATOM 2406 C CA . ILE A 1 290 ? -5.692 9.368 28.901 1.00 82.06 290 ILE A CA 1
ATOM 2407 C C . ILE A 1 290 ? -6.018 8.622 27.605 1.00 82.06 290 ILE A C 1
ATOM 2409 O O . ILE A 1 290 ? -6.569 7.526 27.664 1.00 82.06 290 ILE A O 1
ATOM 2413 N N . ASP A 1 291 ? -5.579 9.140 26.455 1.00 83.25 291 ASP A N 1
ATOM 2414 C CA . ASP A 1 291 ? -5.757 8.469 25.161 1.00 83.25 291 ASP A CA 1
ATOM 2415 C C . ASP A 1 291 ? -5.098 7.094 25.145 1.00 83.25 291 ASP A C 1
ATOM 2417 O O . ASP A 1 291 ? -5.635 6.147 24.574 1.00 83.25 291 ASP A O 1
ATOM 2421 N N . LYS A 1 292 ? -3.944 6.952 25.806 1.00 84.12 292 LYS A N 1
ATOM 2422 C CA . LYS A 1 292 ? -3.243 5.671 25.912 1.00 84.12 292 LYS A CA 1
ATOM 2423 C C . LYS A 1 292 ? -4.062 4.653 26.695 1.00 84.12 292 LYS A C 1
ATOM 2425 O O . LYS A 1 292 ? -4.186 3.512 26.257 1.00 84.12 292 LYS A O 1
ATOM 2430 N N . ILE A 1 293 ? -4.643 5.056 27.823 1.00 83.81 293 ILE A N 1
ATOM 2431 C CA . ILE A 1 293 ? -5.532 4.200 28.618 1.00 83.81 293 ILE A CA 1
ATOM 2432 C C . ILE A 1 293 ? -6.792 3.863 27.817 1.00 83.81 293 ILE A C 1
ATOM 2434 O O . ILE A 1 293 ? -7.169 2.697 27.741 1.00 83.81 293 ILE A O 1
ATOM 2438 N N . TYR A 1 294 ? -7.405 4.853 27.175 1.00 83.25 294 TYR A N 1
ATOM 2439 C CA . TYR A 1 294 ? -8.612 4.671 26.380 1.00 83.25 294 TYR A CA 1
ATOM 2440 C C . TYR A 1 294 ? -8.387 3.715 25.199 1.00 83.25 294 TYR A C 1
ATOM 2442 O O . TYR A 1 294 ? -9.099 2.723 25.048 1.00 83.25 294 TYR A O 1
ATOM 2450 N N . GLN A 1 295 ? -7.344 3.931 24.400 1.00 81.31 295 GLN A N 1
ATOM 2451 C CA . GLN A 1 295 ? -7.054 3.083 23.244 1.00 81.31 295 GLN A CA 1
ATOM 2452 C C . GLN A 1 295 ? -6.608 1.671 23.648 1.00 81.31 295 GLN A C 1
ATOM 2454 O O . GLN A 1 295 ? -7.044 0.699 23.030 1.00 81.31 295 GLN A O 1
ATOM 2459 N N . ASN A 1 296 ? -5.781 1.532 24.690 1.00 80.44 296 ASN A N 1
ATOM 2460 C CA . ASN A 1 296 ? -5.222 0.229 25.055 1.00 80.44 296 ASN A CA 1
ATOM 2461 C C . ASN A 1 296 ? -6.161 -0.599 25.945 1.00 80.44 296 ASN A C 1
ATOM 2463 O O . ASN A 1 296 ? -6.279 -1.798 25.729 1.00 80.44 296 ASN A O 1
ATOM 2467 N N . LYS A 1 297 ? -6.835 0.010 26.931 1.00 81.94 297 LYS A N 1
ATOM 2468 C CA . LYS A 1 297 ? -7.715 -0.719 27.863 1.00 81.94 297 LYS A CA 1
ATOM 2469 C C . LYS A 1 297 ? -9.168 -0.760 27.402 1.00 81.94 297 LYS A C 1
ATOM 2471 O O . LYS A 1 297 ? -9.795 -1.810 27.494 1.00 81.94 297 LYS A O 1
ATOM 2476 N N . PHE A 1 298 ? -9.711 0.367 26.935 1.00 81.06 298 PHE A N 1
ATOM 2477 C CA . PHE A 1 298 ? -11.133 0.446 26.593 1.00 81.06 298 PHE A CA 1
ATOM 2478 C C . PHE A 1 298 ? -11.401 -0.068 25.182 1.00 81.06 298 PHE A C 1
ATOM 2480 O O . PHE A 1 298 ? -12.267 -0.916 25.004 1.00 81.06 298 PHE A O 1
ATOM 2487 N N . LEU A 1 299 ? -10.641 0.387 24.183 1.00 83.75 299 LEU A N 1
ATOM 2488 C CA . LEU A 1 299 ? -10.840 -0.052 22.804 1.00 83.75 299 LEU A CA 1
ATOM 2489 C C . LEU A 1 299 ? -10.180 -1.407 22.526 1.00 83.75 299 LEU A C 1
ATOM 2491 O O . LEU A 1 299 ? -10.831 -2.251 21.923 1.00 83.75 299 LEU A O 1
ATOM 2495 N N . ASN A 1 300 ? -8.957 -1.672 22.998 1.00 84.25 300 ASN A N 1
ATOM 2496 C CA . ASN A 1 300 ? -8.168 -2.871 22.642 1.00 84.25 300 ASN A CA 1
ATOM 2497 C C . ASN A 1 300 ? -8.061 -3.053 21.118 1.00 84.25 300 ASN A C 1
ATOM 2499 O O . ASN A 1 300 ? -8.510 -4.050 20.548 1.00 84.25 300 ASN A O 1
ATOM 2503 N N . LEU A 1 301 ? -7.571 -2.019 20.443 1.00 82.69 301 LEU A N 1
ATOM 2504 C CA . LEU A 1 301 ? -7.305 -2.089 19.011 1.00 82.69 301 LEU A CA 1
ATOM 2505 C C . LEU A 1 301 ? -6.084 -2.981 18.769 1.00 82.69 301 LEU A C 1
ATOM 2507 O O . LEU A 1 301 ? -5.033 -2.751 19.368 1.00 82.69 301 LEU A O 1
ATOM 2511 N N . ASP A 1 302 ? -6.210 -3.950 17.862 1.00 84.81 302 ASP A N 1
ATOM 2512 C CA . ASP A 1 302 ? -5.063 -4.714 17.369 1.00 84.81 302 ASP A CA 1
ATOM 2513 C C . ASP A 1 302 ? -4.219 -3.821 16.453 1.00 84.81 302 ASP A C 1
ATOM 2515 O O . ASP A 1 302 ? -4.411 -3.747 15.239 1.00 84.81 302 ASP A O 1
ATOM 2519 N N . ARG A 1 303 ? -3.309 -3.063 17.068 1.00 83.00 303 ARG A N 1
ATOM 2520 C CA . ARG A 1 303 ? -2.465 -2.102 16.353 1.00 83.00 303 ARG A CA 1
ATOM 2521 C C . ARG A 1 303 ? -1.557 -2.772 15.335 1.00 83.00 303 ARG A C 1
ATOM 2523 O O . ARG A 1 303 ? -1.238 -2.130 14.345 1.00 83.00 303 ARG A O 1
ATOM 2530 N N . ILE A 1 304 ? -1.141 -4.015 15.575 1.00 84.94 304 ILE A N 1
ATOM 2531 C CA . ILE A 1 304 ? -0.249 -4.732 14.663 1.00 84.94 304 ILE A CA 1
ATOM 2532 C C . ILE A 1 304 ? -0.992 -4.962 13.350 1.00 84.94 304 ILE A C 1
ATOM 2534 O O . ILE A 1 304 ? -0.525 -4.526 12.299 1.00 84.94 304 ILE A O 1
ATOM 2538 N N . VAL A 1 305 ? -2.196 -5.533 13.426 1.00 85.88 305 VAL A N 1
ATOM 2539 C CA . VAL A 1 305 ? -3.035 -5.783 12.247 1.00 85.88 305 VAL A CA 1
ATOM 2540 C C . VAL A 1 305 ? -3.454 -4.476 11.575 1.00 85.88 305 VAL A C 1
ATOM 2542 O O . VAL A 1 305 ? -3.386 -4.360 10.351 1.00 85.88 305 VAL A O 1
ATOM 2545 N N . ILE A 1 306 ? -3.860 -3.461 12.345 1.00 87.12 306 ILE A N 1
ATOM 2546 C CA . ILE A 1 306 ? -4.278 -2.172 11.773 1.00 87.12 306 ILE A CA 1
ATOM 2547 C C . ILE A 1 306 ? -3.112 -1.499 11.048 1.00 87.12 306 ILE A C 1
ATOM 2549 O O . ILE A 1 306 ? -3.278 -1.057 9.914 1.00 87.12 306 ILE A O 1
ATOM 2553 N N . TYR A 1 307 ? -1.937 -1.408 11.672 1.00 89.50 307 TYR A N 1
ATOM 2554 C CA . TYR A 1 307 ? -0.800 -0.712 11.075 1.00 89.50 307 TYR A CA 1
ATOM 2555 C C . TYR A 1 307 ? -0.230 -1.461 9.879 1.00 89.50 307 TYR A C 1
ATOM 2557 O O . TYR A 1 307 ? 0.147 -0.800 8.917 1.00 89.50 307 TYR A O 1
ATOM 2565 N N . ASP A 1 308 ? -0.236 -2.794 9.879 1.00 87.00 308 ASP A N 1
ATOM 2566 C CA . ASP A 1 308 ? 0.186 -3.568 8.710 1.00 87.00 308 ASP A CA 1
ATOM 2567 C C . ASP A 1 308 ? -0.716 -3.296 7.492 1.00 87.00 308 ASP A C 1
ATOM 2569 O O . ASP A 1 308 ? -0.230 -2.999 6.398 1.00 87.00 308 ASP A O 1
ATOM 2573 N N . ASN A 1 309 ? -2.035 -3.251 7.701 1.00 87.06 309 ASN A N 1
ATOM 2574 C CA . ASN A 1 309 ? -2.991 -2.900 6.649 1.00 87.06 309 ASN A CA 1
ATOM 2575 C C . ASN A 1 309 ? -2.875 -1.431 6.205 1.00 87.06 309 ASN A C 1
ATOM 2577 O O . ASN A 1 309 ? -2.817 -1.153 5.007 1.00 87.06 309 ASN A O 1
ATOM 2581 N N . LEU A 1 310 ? -2.809 -0.473 7.140 1.00 89.19 310 LEU A N 1
ATOM 2582 C CA . LEU A 1 310 ? -2.654 0.952 6.806 1.00 89.19 310 LEU A CA 1
ATOM 2583 C C . LEU A 1 310 ? -1.350 1.214 6.045 1.00 89.19 310 LEU A C 1
ATOM 2585 O O . LEU A 1 310 ? -1.336 2.003 5.101 1.00 89.19 310 LEU A O 1
ATOM 2589 N N . LYS A 1 311 ? -0.267 0.531 6.419 1.00 92.44 311 LYS A N 1
ATOM 2590 C CA . LYS A 1 311 ? 1.021 0.571 5.724 1.00 92.44 311 LYS A CA 1
ATOM 2591 C C . LYS A 1 311 ? 0.873 0.098 4.282 1.00 92.44 311 LYS A C 1
ATOM 2593 O O . LYS A 1 311 ? 1.300 0.815 3.380 1.00 92.44 311 LYS A O 1
ATOM 2598 N N . ASN A 1 312 ? 0.219 -1.041 4.050 1.00 88.69 312 ASN A N 1
ATOM 2599 C CA . ASN A 1 312 ? -0.040 -1.541 2.698 1.00 88.69 312 ASN A CA 1
ATOM 2600 C C . ASN A 1 312 ? -0.849 -0.530 1.871 1.00 88.69 312 ASN A C 1
ATOM 2602 O O . ASN A 1 312 ? -0.477 -0.233 0.736 1.00 88.69 312 ASN A O 1
ATOM 2606 N N . ILE A 1 313 ? -1.900 0.063 2.449 1.00 86.62 313 ILE A N 1
ATOM 2607 C CA . ILE A 1 313 ? -2.708 1.097 1.781 1.00 86.62 313 ILE A CA 1
ATOM 2608 C C . ILE A 1 313 ? -1.844 2.312 1.407 1.00 86.62 313 ILE A C 1
ATOM 2610 O O . ILE A 1 313 ? -1.914 2.789 0.274 1.00 86.62 313 ILE A O 1
ATOM 2614 N N . ILE A 1 314 ? -0.994 2.797 2.320 1.00 89.81 314 ILE A N 1
ATOM 2615 C CA . ILE A 1 314 ? -0.062 3.901 2.041 1.00 89.81 314 ILE A CA 1
ATOM 2616 C C . ILE A 1 314 ? 0.888 3.532 0.902 1.00 89.81 314 ILE A C 1
ATOM 2618 O O . ILE A 1 314 ? 1.001 4.300 -0.049 1.00 89.81 314 ILE A O 1
ATOM 2622 N N . VAL A 1 315 ? 1.536 2.365 0.960 1.00 89.00 315 VAL A N 1
ATOM 2623 C CA . VAL A 1 315 ? 2.472 1.909 -0.081 1.00 89.00 315 VAL A CA 1
ATOM 2624 C C . VAL A 1 315 ? 1.789 1.875 -1.445 1.00 89.00 315 VAL A C 1
ATOM 2626 O O . VAL A 1 315 ? 2.311 2.449 -2.400 1.00 89.00 315 VAL A O 1
ATOM 2629 N N . TYR A 1 316 ? 0.604 1.267 -1.547 1.00 86.69 316 TYR A N 1
ATOM 2630 C CA . TYR A 1 316 ? -0.125 1.212 -2.814 1.00 86.69 316 TYR A CA 1
ATOM 2631 C C . TYR A 1 316 ? -0.547 2.595 -3.308 1.00 86.69 316 TYR A C 1
ATOM 2633 O O . TYR A 1 316 ? -0.434 2.866 -4.501 1.00 86.69 316 TYR A O 1
ATOM 2641 N N . ASN A 1 317 ? -0.967 3.494 -2.417 1.00 85.06 317 ASN A N 1
ATOM 2642 C CA . ASN A 1 317 ? -1.307 4.867 -2.786 1.00 85.06 317 ASN A CA 1
ATOM 2643 C C . ASN A 1 317 ? -0.100 5.666 -3.288 1.00 85.06 317 ASN A C 1
ATOM 2645 O O . ASN A 1 317 ? -0.224 6.421 -4.252 1.00 85.06 317 ASN A O 1
ATOM 2649 N N . LEU A 1 318 ? 1.059 5.514 -2.648 1.00 86.62 318 LEU A N 1
ATOM 2650 C CA . LEU A 1 318 ? 2.289 6.186 -3.060 1.00 86.62 318 LEU A CA 1
ATOM 2651 C C . LEU A 1 318 ? 2.799 5.636 -4.398 1.00 86.62 318 LEU A C 1
ATOM 2653 O O . LEU A 1 318 ? 3.185 6.421 -5.262 1.00 86.62 318 LEU A O 1
ATOM 2657 N N . LEU A 1 319 ? 2.744 4.312 -4.593 1.00 85.56 319 LEU A N 1
ATOM 2658 C CA . LEU A 1 319 ? 3.053 3.670 -5.875 1.00 85.56 319 LEU A CA 1
ATOM 2659 C C . LEU A 1 319 ? 2.082 4.127 -6.967 1.00 85.56 319 LEU A C 1
ATOM 2661 O O . LEU A 1 319 ? 2.494 4.396 -8.084 1.00 85.56 319 LEU A O 1
ATOM 2665 N N . ARG A 1 320 ? 0.785 4.224 -6.667 1.00 83.56 320 ARG A N 1
ATOM 2666 C CA . ARG A 1 320 ? -0.233 4.696 -7.617 1.00 83.56 320 ARG A CA 1
ATOM 2667 C C . ARG A 1 320 ? 0.055 6.114 -8.109 1.00 83.56 320 ARG A C 1
ATOM 2669 O O . ARG A 1 320 ? -0.194 6.410 -9.268 1.00 83.56 320 ARG A O 1
ATOM 2676 N N . LYS A 1 321 ? 0.510 6.997 -7.222 1.00 83.38 321 LYS A N 1
ATOM 2677 C CA . LYS A 1 321 ? 0.816 8.396 -7.555 1.00 83.38 321 LYS A CA 1
ATOM 2678 C C . LYS A 1 321 ? 2.213 8.581 -8.152 1.00 83.38 321 LYS A C 1
ATOM 2680 O O . LYS A 1 321 ? 2.650 9.718 -8.277 1.00 83.38 321 LYS A O 1
ATOM 2685 N N . ASP A 1 322 ? 2.922 7.484 -8.428 1.00 84.38 322 ASP A N 1
ATOM 2686 C CA . ASP A 1 322 ? 4.322 7.462 -8.856 1.00 84.38 322 ASP A CA 1
ATOM 2687 C C . ASP A 1 322 ? 5.263 8.293 -7.970 1.00 84.38 322 ASP A C 1
ATOM 2689 O O . ASP A 1 322 ? 6.355 8.664 -8.390 1.00 84.38 322 ASP A O 1
ATOM 2693 N N . LEU A 1 323 ? 4.893 8.521 -6.704 1.00 84.19 323 LEU A N 1
ATOM 2694 C CA . LEU A 1 323 ? 5.756 9.187 -5.723 1.00 84.19 323 LEU A CA 1
ATOM 2695 C C . LEU A 1 323 ? 6.911 8.268 -5.314 1.00 84.19 323 LEU A C 1
ATOM 2697 O O . LEU A 1 323 ? 7.998 8.729 -4.961 1.00 84.19 323 LEU A O 1
ATOM 2701 N N . ILE A 1 324 ? 6.675 6.953 -5.384 1.00 87.00 324 ILE A N 1
ATOM 2702 C CA . ILE A 1 324 ? 7.666 5.921 -5.092 1.00 87.00 324 ILE A CA 1
ATOM 2703 C C . ILE A 1 324 ? 7.672 4.829 -6.170 1.00 87.00 324 ILE A C 1
ATOM 2705 O O . ILE A 1 324 ? 6.689 4.621 -6.877 1.00 87.00 324 ILE A O 1
ATOM 2709 N N . GLN A 1 325 ? 8.774 4.093 -6.264 1.00 87.56 325 GLN A N 1
ATOM 2710 C CA . GLN A 1 325 ? 8.965 2.903 -7.094 1.00 87.56 325 GLN A CA 1
ATOM 2711 C C . GLN A 1 325 ? 9.499 1.754 -6.237 1.00 87.56 325 GLN A C 1
ATOM 2713 O O . GLN A 1 325 ? 10.263 1.972 -5.299 1.00 87.56 325 GLN A O 1
ATOM 2718 N N . ALA A 1 326 ? 9.124 0.515 -6.555 1.00 86.00 326 ALA A N 1
ATOM 2719 C CA . ALA A 1 326 ? 9.708 -0.651 -5.897 1.00 86.00 326 ALA A CA 1
ATOM 2720 C C . ALA A 1 326 ? 11.190 -0.782 -6.289 1.00 86.00 326 ALA A C 1
ATOM 2722 O O . ALA A 1 326 ? 11.519 -0.799 -7.473 1.00 86.00 326 ALA A O 1
ATOM 2723 N N . ALA A 1 327 ? 12.077 -0.874 -5.298 1.00 83.44 327 ALA A N 1
ATOM 2724 C CA . ALA A 1 327 ? 13.529 -0.940 -5.488 1.00 83.44 327 ALA A CA 1
ATOM 2725 C C . ALA A 1 327 ? 14.129 -2.320 -5.158 1.00 83.44 327 ALA A C 1
ATOM 2727 O O . ALA A 1 327 ? 15.350 -2.475 -5.175 1.00 83.44 327 ALA A O 1
ATOM 2728 N N . GLY A 1 328 ? 13.278 -3.306 -4.858 1.00 82.94 328 GLY A N 1
ATOM 2729 C CA . GLY A 1 328 ? 13.656 -4.659 -4.453 1.00 82.94 328 GLY A CA 1
ATOM 2730 C C . GLY A 1 328 ? 13.386 -4.924 -2.972 1.00 82.94 328 GLY A C 1
ATOM 2731 O O . GLY A 1 328 ? 12.595 -4.224 -2.339 1.00 82.94 328 GLY A O 1
ATOM 2732 N N . ASN A 1 329 ? 14.052 -5.941 -2.428 1.00 81.19 329 ASN A N 1
ATOM 2733 C CA . ASN A 1 329 ? 13.945 -6.333 -1.023 1.00 81.19 329 ASN A CA 1
ATOM 2734 C C . ASN A 1 329 ? 15.285 -6.128 -0.308 1.00 81.19 329 ASN A C 1
ATOM 2736 O O . ASN A 1 329 ? 16.352 -6.309 -0.897 1.00 81.19 329 ASN A O 1
ATOM 2740 N N . HIS A 1 330 ? 15.221 -5.795 0.975 1.00 75.12 330 HIS A N 1
ATOM 2741 C CA . HIS A 1 330 ? 16.357 -5.751 1.882 1.00 75.12 330 HIS A CA 1
ATOM 2742 C C . HIS A 1 330 ? 16.058 -6.639 3.092 1.00 75.12 330 HIS A C 1
ATOM 2744 O O . HIS A 1 330 ? 15.293 -6.272 3.983 1.00 75.12 330 HIS A O 1
ATOM 2750 N N . GLY A 1 331 ? 16.613 -7.853 3.084 1.00 82.81 331 GLY A N 1
ATOM 2751 C CA . GLY A 1 331 ? 16.180 -8.904 4.003 1.00 82.81 331 GLY A CA 1
ATOM 2752 C C . GLY A 1 331 ? 14.711 -9.260 3.760 1.00 82.81 331 GLY A C 1
ATOM 2753 O O . GLY A 1 331 ? 14.332 -9.590 2.638 1.00 82.81 331 GLY A O 1
ATOM 2754 N N . PHE A 1 332 ? 13.888 -9.159 4.806 1.00 80.88 332 PHE A N 1
ATOM 2755 C CA . PHE A 1 332 ? 12.442 -9.407 4.744 1.00 80.88 332 PHE A CA 1
ATOM 2756 C C . PHE A 1 332 ? 11.606 -8.148 4.465 1.00 80.88 332 PHE A C 1
ATOM 2758 O O . PHE A 1 332 ? 10.384 -8.240 4.373 1.00 80.88 332 PHE A O 1
ATOM 2765 N N . GLU A 1 333 ? 12.235 -6.978 4.335 1.00 80.25 333 GLU A N 1
ATOM 2766 C CA . GLU A 1 333 ? 11.535 -5.711 4.111 1.00 80.25 333 GLU A CA 1
ATOM 2767 C C . GLU A 1 333 ? 11.606 -5.283 2.645 1.00 80.25 333 GLU A C 1
ATOM 2769 O O . GLU A 1 333 ? 12.635 -5.443 1.981 1.00 80.25 333 GLU A O 1
ATOM 2774 N N . LYS A 1 334 ? 10.526 -4.685 2.132 1.00 85.31 334 LYS A N 1
ATOM 2775 C CA . LYS A 1 334 ? 10.543 -4.058 0.806 1.00 85.31 334 LYS A CA 1
ATOM 2776 C C . LYS A 1 334 ? 11.270 -2.719 0.868 1.00 85.31 334 LYS A C 1
ATOM 2778 O O . LYS A 1 334 ? 11.052 -1.919 1.780 1.00 85.31 334 LYS A O 1
ATOM 2783 N N . ALA A 1 335 ? 12.107 -2.467 -0.130 1.00 84.62 335 ALA A N 1
ATOM 2784 C CA . ALA A 1 335 ? 12.766 -1.189 -0.334 1.00 84.62 335 ALA A CA 1
ATOM 2785 C C . ALA A 1 335 ? 12.061 -0.409 -1.447 1.00 84.62 335 ALA A C 1
ATOM 2787 O O . ALA A 1 335 ? 11.675 -0.966 -2.481 1.00 84.62 335 ALA A O 1
ATOM 2788 N N . PHE A 1 336 ? 11.935 0.899 -1.258 1.00 87.00 336 PHE A N 1
ATOM 2789 C CA . PHE A 1 336 ? 11.292 1.803 -2.202 1.00 87.00 336 PHE A CA 1
ATOM 2790 C C . PHE A 1 336 ? 12.235 2.939 -2.577 1.00 87.00 336 PHE A C 1
ATOM 2792 O O . PHE A 1 336 ? 12.973 3.443 -1.734 1.00 87.00 336 PHE A O 1
ATOM 2799 N N . LYS A 1 337 ? 12.208 3.331 -3.848 1.00 85.56 337 LYS A N 1
ATOM 2800 C CA . LYS A 1 337 ? 12.866 4.515 -4.402 1.00 85.56 337 LYS A CA 1
ATOM 2801 C C . LYS A 1 337 ? 11.865 5.663 -4.460 1.00 85.56 337 LYS A C 1
ATOM 2803 O O . LYS A 1 337 ? 10.709 5.418 -4.777 1.00 85.56 337 LYS A O 1
ATOM 2808 N N . ILE A 1 338 ? 12.296 6.891 -4.208 1.00 83.50 338 ILE A N 1
ATOM 2809 C CA . ILE A 1 338 ? 11.477 8.098 -4.393 1.00 83.50 338 ILE A CA 1
ATOM 2810 C C . ILE A 1 338 ? 11.727 8.655 -5.797 1.00 83.50 338 ILE A C 1
ATOM 2812 O O . ILE A 1 338 ? 12.885 8.794 -6.191 1.00 83.50 338 ILE A O 1
ATOM 2816 N N . ASN A 1 339 ? 10.665 8.952 -6.553 1.00 74.94 339 ASN A N 1
ATOM 2817 C CA . ASN A 1 339 ? 10.807 9.378 -7.953 1.00 74.94 339 ASN A CA 1
ATOM 2818 C C . ASN A 1 339 ? 10.893 10.895 -8.117 1.00 74.94 339 ASN A C 1
ATOM 2820 O O . ASN A 1 339 ? 11.653 11.339 -8.967 1.00 74.94 339 ASN A O 1
ATOM 2824 N N . GLN A 1 340 ? 10.133 11.660 -7.326 1.00 59.41 340 GLN A N 1
ATOM 2825 C CA . GLN A 1 340 ? 10.125 13.129 -7.216 1.00 59.41 340 GLN A CA 1
ATOM 2826 C C . GLN A 1 340 ? 9.090 13.507 -6.130 1.00 59.41 340 GLN A C 1
ATOM 2828 O O . GLN A 1 340 ? 8.061 12.836 -6.027 1.00 59.41 340 GLN A O 1
ATOM 2833 N N . ILE A 1 341 ? 9.371 14.523 -5.299 1.00 54.41 341 ILE A N 1
ATOM 2834 C CA . ILE A 1 341 ? 8.432 15.092 -4.301 1.00 54.41 341 ILE A CA 1
ATOM 2835 C C . ILE A 1 341 ? 7.940 16.445 -4.797 1.00 54.41 341 ILE A C 1
ATOM 2837 O O . ILE A 1 341 ? 8.809 17.222 -5.257 1.00 54.41 341 ILE A O 1
#

Solvent-accessible surface area (backbone atoms only — not comparable to full-atom values): 18820 Å² total; per-residue (Å²): 110,73,69,54,54,54,51,50,52,32,56,78,69,72,55,81,80,91,76,94,64,52,72,67,56,51,52,50,53,44,52,53,50,25,64,66,29,37,45,86,76,50,92,49,72,76,61,26,55,60,19,43,55,50,25,50,56,37,48,56,53,46,54,56,49,49,55,55,61,68,73,51,74,77,74,52,59,65,50,46,54,54,51,46,59,52,49,54,51,51,49,51,51,54,50,49,53,51,50,51,52,49,52,54,51,50,50,51,50,50,51,52,51,51,53,51,52,50,53,52,51,52,52,51,44,51,52,32,51,54,48,29,51,49,51,50,48,53,57,46,59,76,43,48,86,50,97,80,37,63,68,58,54,50,51,52,50,49,46,54,49,44,53,50,48,62,78,39,33,67,64,53,23,60,62,42,33,78,82,39,73,84,42,45,50,66,56,51,46,53,52,44,49,51,54,45,52,51,54,51,49,54,51,51,38,47,55,50,50,28,53,51,52,50,51,49,56,56,47,60,69,35,70,69,48,54,50,47,54,72,69,33,65,69,49,49,52,54,23,49,60,50,43,37,53,80,70,76,43,60,83,82,80,46,99,39,76,66,58,51,56,65,66,51,65,76,72,65,43,30,38,49,52,65,54,52,49,52,50,50,49,66,76,70,47,59,90,45,73,66,49,40,46,44,44,59,70,66,55,55,66,62,57,67,65,49,48,54,49,53,41,52,35,45,52,32,50,36,44,58,69,51,40,31,43,86,66,54,70,58,87,95,38,49,28,33,30,47,70,63,135

Nearest PDB structures (foldseek):
  6oo7-assembly1_D  TM=1.706E-01  e=3.552E+00  Oryctolagus cuniculus